Protein 6CTH (pdb70)

Organism: Theobroma cacao (NCBI:txid3641)

Foldseek 3Di:
DEEDEPVQQCVQQVNVDPVQFPAADPFFTKGWGADPVVRFIKIKGKGDVPDVLSVLLLVQQVVPLVQDDDPQAFHWPYWYDPDPTTMTMGHDAPQAFQLCVLQVPPDPQFQVLLLQQLLSVLVVLCCQQPVGPFRKQQQEDARNQWTAHPVRRTHGDRRSVIDTDVDDDQDYDPLQAAPCCVVPVDGDSLRSLLSSLQRLLCSQQSAHQQPRPDDPDPDRGRLQVLLLCVLVVNLVVSGHVVNPPRHDPVLSVLSSLLSNQSNANDSVSHDRSVVSSCSSVVVDDRDDDDSHRDD

Secondary structure (DSSP, 8-state):
-EEPPHHHHHHHHTTT-GGGEEEE-SSEEEEEEEETTTTEEEEEEEE--SSTHHHHHHHHHHHHHTT---TTBPPEEEEEEETTEEEEEEE--TT-BHHHHHTT-SS---HHHHHHHHHHHHHHHHIIIIISSSEEE-S---GGGEEE-TT--EEE---TT-EEE--------TTS--HHHHHH----HHHHHHHHHHHHHHHHH--BTTB---SS---SSHHHHHHHHHHTT-GGGGS-GGGTT-S-HHHHHHHHHHHHHHT-SSGGGSPPHHHHHHHHTTSSPPP---SS---

Radius of gyration: 19.47 Å; Cα contacts (8 Å, |Δi|>4): 560; chains: 1; bounding box: 56×48×40 Å

B-factor: mean 43.03, std 12.04, range [25.23, 85.76]

CATH classification: 3.30.200.20 (+1 more: 1.10.510.10)

Sequence (295 aa):
MRKFSLNELAKVTSNFNAENKLGEGGFGSVYRGFLRDSDTYIAVKKVSRASKQGIKEYASEVKIISSRLRHKNLVKLIGWCHERGELMLVYEFMANGSLDSHIFKGKSLLTWEVRYRIVKDLASALLYLHEEGDHCVLHRDIKTSNIMLDSSFNAKLGDFGLARLVDKTLLAGTVGYMAPECLSSGKASKESDVYSFGVVALEIASGRRSIEPKFEESEALLLVPWVWESYGNERILDIADRKLGMAFDPKQLECLVMVGLWCAHPSHNLRPSIRRQVIQVLNFEAPLPNLPGSMPI

Nearest PDB structures (foldseek):
  6cth-assembly1_A  TM=1.003E+00  e=3.761E-61  Theobroma cacao
  7xdy-assembly2_B  TM=9.277E-01  e=5.138E-29  Arabidopsis thaliana
  5lpw-assembly1_A  TM=9.140E-01  e=1.898E-27  Arabidopsis thaliana
  5lpb-assembly1_A  TM=9.184E-01  e=7.242E-27  Arabidopsis thaliana
  9gfz-assembly2_B  TM=8.495E-01  e=3.697E-26  Medicago truncatula

Structure (mmCIF, N/CA/C/O backbone):
data_6CTH
#
_entry.id   6CTH
#
_cell.length_a   56.798
_cell.length_b   56.798
_cell.length_c   358.040
_cell.angle_alpha   90.00
_cell.angle_beta   90.00
_cell.angle_gamma   120.00
#
_symmetry.space_group_name_H-M   'P 61 2 2'
#
loop_
_entity.id
_en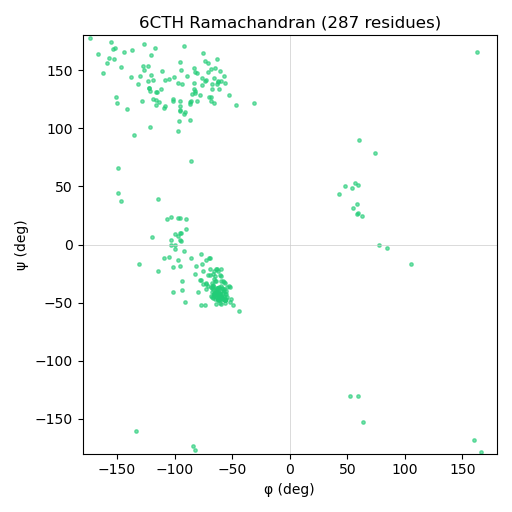tity.type
_entity.pdbx_description
1 polymer 'Concanavalin A-like lectin protein kinase family protein'
2 non-polymer N-{(3Z)-2-oxo-3-[phenyl({4-[(piperidin-1-yl)methyl]phenyl}amino)methylidene]-2,3-dihydro-1H-indol-5-yl}ethanesulfonamide
3 non-polymer 'MAGNESIUM ION'
4 non-polymer 'ACETATE ION'
5 water water
#
loop_
_atom_site.group_PDB
_atom_site.id
_atom_site.type_symbol
_atom_site.label_atom_id
_atom_site.label_alt_id
_atom_site.label_comp_id
_atom_site.label_asym_id
_atom_site.label_entity_id
_atom_site.label_seq_id
_atom_site.pdbx_PDB_ins_code
_atom_site.Cartn_x
_atom_site.Cartn_y
_atom_site.Cartn_z
_atom_site.occupancy
_atom_site.B_iso_or_equiv
_atom_site.auth_seq_id
_atom_site.auth_comp_id
_atom_site.auth_asym_id
_atom_site.auth_atom_id
_atom_site.pdbx_PDB_model_num
ATOM 1 N N . MET A 1 2 ? -6.486 1.795 28.480 1.00 72.63 254 MET A N 1
ATOM 2 C CA . MET A 1 2 ? -7.156 1.465 27.189 1.00 71.75 254 MET A CA 1
ATOM 3 C C . MET A 1 2 ? -8.186 0.399 27.411 1.00 71.25 254 MET A C 1
ATOM 4 O O . MET A 1 2 ? -8.203 -0.191 28.492 1.00 75.30 254 MET A O 1
ATOM 9 N N . ARG A 1 3 ? -9.010 0.139 26.387 1.00 65.83 255 ARG A N 1
ATOM 10 C CA . ARG A 1 3 ? -10.146 -0.776 26.482 1.00 65.64 255 ARG A CA 1
ATOM 11 C C . ARG A 1 3 ? -10.587 -1.447 25.151 1.00 63.17 255 ARG A C 1
ATOM 12 O O . ARG A 1 3 ? -10.226 -1.009 24.041 1.00 57.08 255 ARG A O 1
ATOM 20 N N . LYS A 1 4 ? -11.451 -2.451 25.288 1.00 62.21 256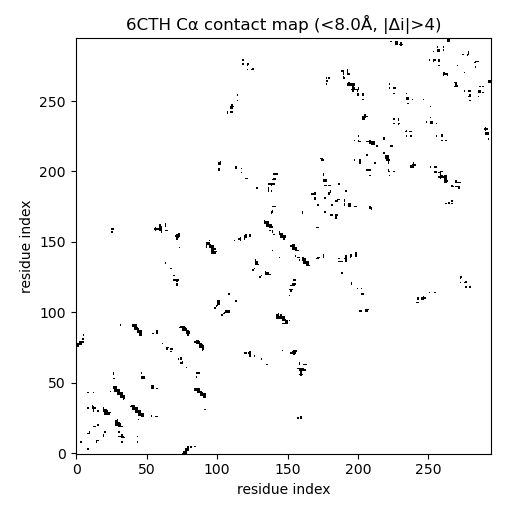 LYS A N 1
ATOM 21 C CA . LYS A 1 4 ? -11.963 -3.210 24.165 1.00 62.32 256 LYS A CA 1
ATOM 22 C C . LYS A 1 4 ? -13.169 -2.483 23.594 1.00 60.20 256 LYS A C 1
ATOM 23 O O . LYS A 1 4 ? -14.136 -2.213 24.288 1.00 61.94 256 LYS A O 1
ATOM 29 N N . PHE A 1 5 ? -13.102 -2.165 22.306 1.00 56.86 257 PHE A N 1
ATOM 30 C CA . PHE A 1 5 ? -14.249 -1.596 21.590 1.00 55.11 257 PHE A CA 1
ATOM 31 C C . PHE A 1 5 ? -14.947 -2.694 20.777 1.00 55.49 257 PHE A C 1
ATOM 32 O O . PHE A 1 5 ? -14.300 -3.612 20.235 1.00 55.46 257 PHE A O 1
ATOM 40 N N . SER A 1 6 ? -16.272 -2.598 20.711 1.00 55.38 258 SER A N 1
ATOM 41 C CA . SER A 1 6 ? -17.042 -3.416 19.796 1.00 55.76 258 SER A CA 1
ATOM 42 C C . SER A 1 6 ? -17.036 -2.769 18.403 1.00 53.60 258 SER A C 1
ATOM 43 O O . SER A 1 6 ? -16.916 -1.563 18.258 1.00 51.36 258 SER A O 1
ATOM 46 N N . LEU A 1 7 ? -17.158 -3.611 17.396 1.00 55.10 259 LEU A N 1
ATOM 47 C CA . LEU A 1 7 ? -17.382 -3.172 16.017 1.00 55.89 259 LEU A CA 1
ATOM 48 C C . LEU A 1 7 ? -18.538 -2.188 15.907 1.00 54.26 259 LEU A C 1
ATOM 49 O O . LEU A 1 7 ? -18.413 -1.166 15.272 1.00 50.41 259 LEU A O 1
ATOM 54 N N . ASN A 1 8 ? -19.672 -2.497 16.533 1.00 56.50 260 ASN A N 1
ATOM 55 C CA . ASN A 1 8 ? -20.844 -1.608 16.460 1.00 56.30 260 ASN A CA 1
ATOM 56 C C . ASN A 1 8 ? -20.588 -0.198 16.960 1.00 52.90 260 ASN A C 1
ATOM 57 O O . ASN A 1 8 ? -21.060 0.753 16.356 1.00 48.83 260 ASN A O 1
ATOM 62 N N . GLU A 1 9 ? -19.862 -0.042 18.075 1.00 51.92 261 GLU A N 1
ATOM 63 C CA . GLU A 1 9 ? -19.679 1.322 18.579 1.00 50.73 261 GLU A CA 1
ATOM 64 C C . GLU A 1 9 ? -18.714 2.119 17.712 1.00 46.87 261 GLU A C 1
ATOM 65 O O . GLU A 1 9 ? -18.878 3.345 17.605 1.00 45.72 261 GLU A O 1
ATOM 71 N N . LEU A 1 10 ? -17.716 1.428 17.148 1.00 44.80 262 LEU A N 1
ATOM 72 C CA . LEU A 1 10 ? -16.753 2.049 16.223 1.00 43.81 262 LEU A CA 1
ATOM 73 C C . LEU A 1 10 ? -17.414 2.447 14.915 1.00 42.61 262 LEU A C 1
ATOM 74 O O . LEU A 1 10 ? -17.179 3.556 14.422 1.00 40.83 262 LEU A O 1
ATOM 79 N N . ALA A 1 11 ? -18.241 1.551 14.380 1.00 43.98 263 ALA A N 1
ATOM 80 C CA . ALA A 1 11 ? -19.176 1.901 13.251 1.00 43.79 263 ALA A CA 1
ATOM 81 C C . ALA A 1 11 ? -20.006 3.141 13.572 1.00 43.51 263 ALA A C 1
ATOM 82 O O . ALA A 1 11 ? -20.076 4.075 12.788 1.00 41.21 263 ALA A O 1
ATOM 84 N N . LYS A 1 12 ? -20.620 3.175 14.756 1.00 42.92 264 LYS A N 1
ATOM 85 C CA . LYS A 1 12 ? -21.458 4.298 15.105 1.00 44.60 264 LYS A CA 1
ATOM 86 C C . LYS A 1 12 ? -20.697 5.610 15.172 1.00 44.25 264 LYS A C 1
ATOM 87 O O . LYS A 1 12 ? -21.105 6.617 14.602 1.00 45.10 264 LYS A O 1
ATOM 93 N N . VAL A 1 13 ? -19.554 5.623 15.846 1.00 42.65 265 VAL A N 1
ATOM 94 C CA . VAL A 1 13 ? -18.872 6.898 16.041 1.00 42.63 265 VAL A CA 1
ATOM 95 C C . VAL A 1 13 ? -18.170 7.397 14.803 1.00 40.40 265 VAL A C 1
ATOM 96 O O . VAL A 1 13 ? -17.966 8.595 14.691 1.00 40.13 265 VAL A O 1
ATOM 100 N N . THR A 1 14 ? -17.827 6.501 13.872 1.00 39.58 266 THR A N 1
ATOM 101 C CA . THR A 1 14 ? -17.258 6.900 12.555 1.00 37.63 266 THR A CA 1
ATOM 102 C C . THR A 1 14 ? -18.266 7.043 11.383 1.00 38.18 266 THR A C 1
ATOM 103 O O . THR A 1 14 ? -17.861 7.299 10.234 1.00 36.31 266 THR A O 1
ATOM 107 N N . SER A 1 15 ? -19.555 6.862 11.677 1.00 38.90 267 SER A N 1
ATOM 108 C CA . SER A 1 15 ? -20.602 6.860 10.653 1.00 40.26 267 SER A CA 1
ATOM 109 C C . SER A 1 15 ? -20.317 5.811 9.581 1.00 39.28 267 SER A C 1
ATOM 110 O O . SER A 1 15 ? -20.336 6.121 8.391 1.00 39.97 267 SER A O 1
ATOM 113 N N . ASN A 1 16 ? -20.090 4.572 10.032 1.00 38.22 268 ASN A N 1
ATOM 114 C CA . ASN A 1 16 ? -19.743 3.442 9.189 1.00 39.50 268 ASN A CA 1
ATOM 115 C C . ASN A 1 16 ? -18.542 3.783 8.332 1.00 39.77 268 ASN A C 1
ATOM 116 O O . ASN A 1 16 ? -18.547 3.595 7.116 1.00 38.60 268 ASN A O 1
ATOM 121 N N . PHE A 1 17 ? -17.511 4.324 8.986 1.00 39.99 269 PHE A N 1
ATOM 122 C CA . PHE A 1 17 ? -16.262 4.684 8.321 1.00 41.28 269 PHE A CA 1
ATOM 123 C C . PHE A 1 17 ? -16.475 5.478 7.037 1.00 41.83 269 PHE A C 1
ATOM 124 O O . PHE A 1 17 ? -15.931 5.153 5.975 1.00 40.97 269 PHE A O 1
ATOM 132 N N . ASN A 1 18 ? -17.293 6.519 7.163 1.00 42.40 270 ASN A N 1
ATOM 133 C CA . ASN A 1 18 ? -17.709 7.349 6.036 1.00 42.07 270 ASN A CA 1
ATOM 134 C C . ASN A 1 18 ? -16.475 8.057 5.519 1.00 40.68 270 ASN A C 1
ATOM 135 O O . ASN A 1 18 ? -15.593 8.517 6.301 1.00 39.54 270 ASN A O 1
ATOM 140 N N . ALA A 1 19 ? -16.409 8.214 4.200 1.00 39.95 271 ALA A N 1
ATOM 141 C CA . ALA A 1 19 ? -15.284 8.844 3.607 1.00 41.35 271 ALA A CA 1
ATOM 142 C C . ALA A 1 19 ? -15.048 10.282 4.082 1.00 40.25 271 ALA A C 1
ATOM 143 O O . ALA A 1 19 ? -13.886 10.716 4.166 1.00 39.49 271 ALA A O 1
ATOM 145 N N . GLU A 1 20 ? -16.117 10.993 4.417 1.00 40.91 272 GLU A N 1
ATOM 146 C CA . GLU A 1 20 ? -15.999 12.346 4.926 1.00 43.74 272 GLU A CA 1
ATOM 147 C C . GLU A 1 20 ? -15.259 12.353 6.280 1.00 42.76 272 GLU A C 1
ATOM 148 O O . GLU A 1 20 ? -14.716 13.380 6.675 1.00 42.90 272 GLU A O 1
ATOM 154 N N . ASN A 1 21 ? -15.227 11.216 6.973 1.00 41.46 273 ASN A N 1
ATOM 155 C CA . ASN A 1 21 ? -14.496 11.145 8.260 1.00 40.88 273 ASN A CA 1
ATOM 156 C C . ASN A 1 21 ? -13.064 10.604 8.140 1.00 39.75 273 ASN A C 1
ATOM 157 O O . ASN A 1 21 ? -12.382 10.476 9.150 1.00 37.95 273 ASN A O 1
ATOM 162 N N . LYS A 1 22 ? -12.577 10.330 6.932 1.00 38.56 274 LYS A N 1
ATOM 163 C CA . LYS A 1 22 ? -11.215 9.852 6.753 1.00 38.03 274 LYS A CA 1
ATOM 164 C C . LYS A 1 22 ? -10.225 10.982 7.052 1.00 39.19 274 LYS A C 1
ATOM 165 O O . LYS A 1 22 ? -10.355 12.095 6.523 1.00 39.28 274 LYS A O 1
ATOM 167 N N . LEU A 1 23 ? -9.256 10.707 7.940 1.00 36.89 275 LEU A N 1
ATOM 168 C CA . LEU A 1 23 ? -8.226 11.654 8.285 1.00 38.11 275 LEU A CA 1
ATOM 169 C C . LEU A 1 23 ? -6.997 11.456 7.426 1.00 37.74 275 LEU A C 1
ATOM 170 O O . LEU A 1 23 ? -6.286 12.408 7.134 1.00 37.84 275 LEU A O 1
ATOM 175 N N . GLY A 1 24 ? -6.751 10.215 7.021 1.00 37.51 276 GLY A N 1
ATOM 176 C CA . GLY A 1 24 ? -5.573 9.905 6.191 1.00 37.43 276 GLY A CA 1
ATOM 177 C C . GLY A 1 24 ? -5.326 8.412 6.155 1.00 36.97 276 GLY A C 1
ATOM 178 O O . GLY A 1 24 ? -6.101 7.611 6.674 1.00 35.90 276 GLY A O 1
ATOM 179 N N . GLU A 1 25 ? -4.264 8.043 5.456 1.00 38.81 277 GLU A N 1
ATOM 180 C CA . GLU A 1 25 ? -3.818 6.675 5.394 1.00 40.84 277 GLU A CA 1
ATOM 181 C C . GLU A 1 25 ? -2.750 6.501 6.438 1.00 40.19 277 GLU A C 1
ATOM 182 O O . GLU A 1 25 ? -1.729 7.176 6.387 1.00 40.15 277 GLU A O 1
ATOM 188 N N . GLY A 1 26 ? -2.975 5.547 7.316 1.00 39.47 278 GLY A N 1
ATOM 189 C CA . GLY A 1 26 ? -1.959 5.043 8.243 1.00 41.57 278 GLY A CA 1
ATOM 190 C C . GLY A 1 26 ? -1.086 4.022 7.535 1.00 43.84 278 GLY A C 1
ATOM 191 O O . GLY A 1 26 ? -1.235 3.767 6.303 1.00 45.47 278 GLY A O 1
ATOM 192 N N . GLY A 1 27 ? -0.167 3.426 8.274 1.00 43.98 279 GLY A N 1
ATOM 193 C CA . GLY A 1 27 ? 0.739 2.462 7.679 1.00 44.54 279 GLY A CA 1
ATOM 194 C C . GLY A 1 27 ? 0.126 1.173 7.158 1.00 44.51 279 GLY A C 1
ATOM 195 O O . GLY A 1 27 ? 0.654 0.551 6.241 1.00 44.22 279 GLY A O 1
ATOM 196 N N . PHE A 1 28 ? -0.969 0.740 7.759 1.00 43.34 280 PHE A N 1
ATOM 197 C CA . PHE A 1 28 ? -1.579 -0.545 7.422 1.00 43.75 280 PHE A CA 1
ATOM 198 C C . PHE A 1 28 ? -3.099 -0.456 7.572 1.00 44.91 280 PHE A C 1
ATOM 199 O O . PHE A 1 28 ? -3.776 -1.442 7.949 1.00 45.88 280 PHE A O 1
ATOM 207 N N . GLY A 1 29 ? -3.645 0.711 7.190 1.00 43.49 281 GLY A N 1
ATOM 208 C CA . GLY A 1 29 ? -5.094 0.952 7.190 1.00 43.14 281 GLY A CA 1
ATOM 209 C C . GLY A 1 29 ? -5.400 2.447 7.129 1.00 41.27 281 GLY A C 1
ATOM 210 O O . GLY A 1 29 ? -4.519 3.291 7.303 1.00 45.02 281 GLY A O 1
ATOM 211 N N . SER A 1 30 ? -6.631 2.774 6.838 1.00 38.65 282 SER A N 1
ATOM 212 C CA . SER A 1 30 ? -7.107 4.146 6.854 1.00 36.96 282 SER A CA 1
ATOM 213 C C . SER A 1 30 ? -7.460 4.552 8.280 1.00 35.90 282 SER A C 1
ATOM 214 O O . SER A 1 30 ? -7.965 3.733 9.054 1.00 36.38 282 SER A O 1
ATOM 217 N N . VAL A 1 31 ? -7.282 5.824 8.590 1.00 34.68 283 VAL A N 1
ATOM 218 C CA . VAL A 1 31 ? -7.654 6.351 9.915 1.00 34.27 283 VAL A CA 1
ATOM 219 C C . VAL A 1 31 ? -8.840 7.307 9.768 1.00 35.24 283 VAL A C 1
ATOM 220 O O . VAL A 1 31 ? -8.831 8.212 8.898 1.00 34.68 283 VAL A O 1
ATOM 224 N N . TYR A 1 32 ? -9.826 7.135 10.648 1.00 34.27 284 TYR A N 1
ATOM 225 C CA . TYR A 1 32 ? -11.082 7.904 10.638 1.00 36.79 284 TYR A CA 1
ATOM 226 C C . TYR A 1 32 ? -11.280 8.668 11.921 1.00 38.07 284 TYR A C 1
ATOM 227 O O . TYR A 1 32 ? -10.942 8.137 12.985 1.00 37.92 284 TYR A O 1
ATOM 236 N N . ARG A 1 33 ? -11.889 9.841 11.828 1.00 39.18 285 ARG A N 1
ATOM 237 C CA . ARG A 1 33 ? -12.227 10.622 12.997 1.00 40.75 285 ARG A CA 1
ATOM 238 C C . ARG A 1 33 ? -13.539 10.031 13.518 1.00 40.19 285 ARG A C 1
ATOM 239 O O . ARG A 1 33 ? -14.465 9.799 12.752 1.00 39.37 285 ARG A O 1
ATOM 247 N N . GLY A 1 34 ? -13.601 9.775 14.817 1.00 38.37 286 GLY A N 1
ATOM 248 C CA . GLY A 1 34 ? -14.791 9.206 15.461 1.00 40.56 286 GLY A CA 1
ATOM 249 C C . GLY A 1 34 ? -15.247 10.237 16.473 1.00 41.36 286 GLY A C 1
ATOM 250 O O . GLY A 1 34 ? -14.408 10.868 17.077 1.00 41.06 286 GLY A O 1
ATOM 251 N N . PHE A 1 35 ? -16.555 10.419 16.619 1.00 44.00 287 PHE A N 1
ATOM 252 C CA . PHE A 1 35 ? -17.156 11.427 17.521 1.00 47.42 287 PHE A CA 1
ATOM 253 C C . PHE A 1 35 ? -17.879 10.687 18.621 1.00 48.51 287 PHE A C 1
ATOM 254 O O . PHE A 1 35 ? -18.746 9.858 18.345 1.00 45.40 287 PHE A O 1
ATOM 262 N N . LEU A 1 36 ? -17.480 10.975 19.870 1.00 51.26 288 LEU A N 1
ATOM 263 C CA . LEU A 1 36 ? -18.094 10.392 21.072 1.00 55.63 288 LEU A CA 1
ATOM 264 C C . LEU A 1 36 ? -19.129 11.398 21.596 1.00 58.09 288 LEU A C 1
ATOM 265 O O . LEU A 1 36 ? -18.754 12.474 22.107 1.00 58.72 288 LEU A O 1
ATOM 270 N N . ARG A 1 37 ? -20.408 11.073 21.388 1.00 59.33 289 ARG A N 1
ATOM 271 C CA . ARG A 1 37 ? -21.552 11.907 21.799 1.00 62.56 289 ARG A CA 1
ATOM 272 C C . ARG A 1 37 ? -21.630 12.118 23.299 1.00 65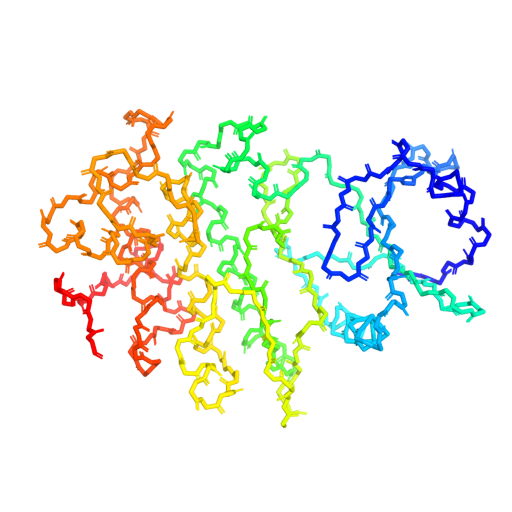.52 289 ARG A C 1
ATOM 273 O O . ARG A 1 37 ? -21.944 13.223 23.744 1.00 67.25 289 ARG A O 1
ATOM 281 N N . ASP A 1 38 ? -21.444 11.021 24.039 1.00 67.98 290 ASP A N 1
ATOM 282 C CA . ASP A 1 38 ? -21.519 11.025 25.511 1.00 73.79 290 ASP A CA 1
ATOM 283 C C . ASP A 1 38 ? -20.407 11.866 26.175 1.00 76.19 290 ASP A C 1
ATOM 284 O O . ASP A 1 38 ? -20.632 12.424 27.248 1.00 79.86 290 ASP A O 1
ATOM 286 N N . SER A 1 39 ? -19.224 11.941 25.552 1.00 74.74 291 SER A N 1
ATOM 287 C CA . SER A 1 39 ? -18.111 12.764 26.050 1.00 74.45 291 SER A CA 1
ATOM 288 C C . SER A 1 39 ? -17.996 14.163 25.373 1.00 75.16 291 SER A C 1
ATOM 289 O O . SER A 1 39 ? -17.233 15.005 25.844 1.00 76.05 291 SER A O 1
ATOM 292 N N . ASP A 1 40 ? -18.699 14.404 24.257 1.00 74.94 292 ASP A N 1
ATOM 293 C CA . ASP A 1 40 ? -18.431 15.588 23.393 1.00 74.06 292 ASP A CA 1
ATOM 294 C C . ASP A 1 40 ? -16.974 15.661 22.854 1.00 71.54 292 ASP A C 1
ATOM 295 O O . ASP A 1 40 ? -16.478 16.750 22.528 1.00 74.24 292 ASP A O 1
ATOM 297 N N . THR A 1 41 ? -16.318 14.500 22.729 1.00 66.82 293 THR A N 1
ATOM 298 C CA . THR A 1 41 ? -14.926 14.396 22.275 1.00 62.87 293 THR A CA 1
ATOM 299 C C . THR A 1 41 ? -14.722 13.545 20.988 1.00 57.14 293 THR A C 1
ATOM 300 O O . THR A 1 41 ? -15.575 12.768 20.599 1.00 55.57 293 THR A O 1
ATOM 304 N N . TYR A 1 42 ? -13.564 13.708 20.365 1.00 54.54 294 TYR A N 1
ATOM 305 C CA . TYR A 1 42 ? -13.199 12.977 19.156 1.00 51.07 294 TYR A CA 1
ATOM 306 C C . TYR A 1 42 ? -12.076 11.983 19.442 1.00 46.79 294 TYR A C 1
ATOM 307 O O . TYR A 1 42 ? -11.234 12.186 20.342 1.00 46.23 294 TYR A O 1
ATOM 316 N N . ILE A 1 43 ? -12.086 10.882 18.703 1.00 41.11 295 ILE A N 1
ATOM 317 C CA . ILE A 1 43 ? -11.011 9.903 18.732 1.00 39.66 295 ILE A CA 1
ATOM 318 C C . ILE A 1 43 ? -10.526 9.659 17.294 1.00 37.89 295 ILE A C 1
ATOM 319 O O . ILE A 1 43 ? -11.182 10.131 16.352 1.00 37.54 295 ILE A O 1
ATOM 324 N N . ALA A 1 44 ? -9.445 8.902 17.140 1.00 35.94 296 ALA A N 1
ATOM 325 C CA . ALA A 1 44 ? -8.956 8.494 15.815 1.00 35.42 296 ALA A CA 1
ATOM 326 C C . ALA A 1 44 ? -9.000 6.977 15.754 1.00 35.35 296 ALA A C 1
ATOM 327 O O . ALA A 1 44 ? -8.449 6.299 16.630 1.00 35.40 296 ALA A O 1
ATOM 329 N N . VAL A 1 45 ? -9.678 6.432 14.747 1.00 33.78 297 VAL A N 1
ATOM 330 C CA . VAL A 1 45 ? -9.894 5.003 14.645 1.00 34.49 297 VAL A CA 1
ATOM 331 C C . VAL A 1 45 ? -9.178 4.549 13.380 1.00 36.78 297 VAL A C 1
ATOM 332 O O . VAL A 1 45 ? -9.519 5.019 12.295 1.00 34.55 297 VAL A O 1
ATOM 336 N N . LYS A 1 46 ? -8.223 3.642 13.533 1.00 37.94 298 LYS A N 1
ATOM 337 C CA . LYS A 1 46 ? -7.561 2.995 12.409 1.00 40.35 298 LYS A CA 1
ATOM 338 C C . LYS A 1 46 ? -8.224 1.662 12.095 1.00 41.89 298 LYS A C 1
ATOM 339 O O . LYS A 1 46 ? -8.271 0.759 12.936 1.00 43.41 298 LYS A O 1
ATOM 345 N N . LYS A 1 47 ? -8.756 1.558 10.872 1.00 41.44 299 LYS A N 1
ATOM 346 C CA . LYS A 1 47 ? -9.348 0.356 10.358 1.00 42.22 299 LYS A CA 1
ATOM 347 C C . LYS A 1 47 ? -8.306 -0.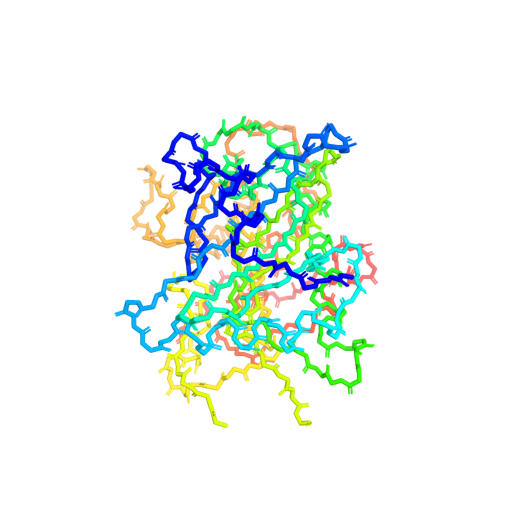406 9.550 1.00 41.67 299 LYS A C 1
ATOM 348 O O . LYS A 1 47 ? -7.836 0.080 8.510 1.00 40.01 299 LYS A O 1
ATOM 354 N N . VAL A 1 48 ? -7.943 -1.587 10.024 1.00 45.63 300 VAL A N 1
ATOM 355 C CA . VAL A 1 48 ? -6.877 -2.347 9.419 1.00 46.88 300 VAL A CA 1
ATOM 356 C C . VAL A 1 48 ? -7.314 -2.950 8.101 1.00 49.93 300 VAL A C 1
ATOM 357 O O . VAL A 1 48 ? -8.455 -3.377 7.920 1.00 48.21 300 VAL A O 1
ATOM 361 N N . SER A 1 49 ? -6.372 -2.907 7.178 1.00 53.20 301 SER A N 1
ATOM 362 C CA . SER A 1 49 ? -6.527 -3.419 5.843 1.00 56.96 301 SER A CA 1
ATOM 363 C C . SER A 1 49 ? -6.168 -4.916 5.893 1.00 61.29 301 SER A C 1
ATOM 364 O O . SER A 1 49 ? -5.058 -5.275 6.302 1.00 61.30 301 SER A O 1
ATOM 367 N N . ARG A 1 50 ? -7.094 -5.777 5.477 1.00 64.75 302 ARG A N 1
ATOM 368 C CA . ARG A 1 50 ? -6.846 -7.232 5.359 1.00 68.82 302 ARG A CA 1
ATOM 369 C C . ARG A 1 50 ? -6.449 -7.642 3.931 1.00 70.28 302 ARG A C 1
ATOM 370 O O . ARG A 1 50 ? -6.603 -8.814 3.568 1.00 72.34 302 ARG A O 1
ATOM 372 N N . ALA A 1 51 ? -5.933 -6.691 3.141 1.00 70.15 303 ALA A N 1
ATOM 373 C CA . ALA A 1 51 ? -5.746 -6.866 1.683 1.00 71.78 303 ALA A CA 1
ATOM 374 C C . ALA A 1 51 ? -4.447 -7.634 1.363 1.00 72.89 303 ALA A C 1
ATOM 375 O O . ALA A 1 51 ? -4.328 -8.231 0.284 1.00 72.71 303 ALA A O 1
ATOM 377 N N . SER A 1 52 ? -3.469 -7.565 2.280 1.00 72.66 304 SER A N 1
ATOM 378 C CA . SER A 1 52 ? -2.437 -8.601 2.417 1.00 70.51 304 SER A CA 1
ATOM 379 C C . SER A 1 52 ? -2.545 -9.260 3.818 1.00 69.64 304 SER A C 1
ATOM 380 O O . SER A 1 52 ? -3.298 -8.805 4.711 1.00 66.48 304 SER A O 1
ATOM 383 N N . LYS A 1 53 ? -1.807 -10.359 3.967 1.00 67.80 305 LYS A N 1
ATOM 384 C CA . LYS A 1 53 ? -1.634 -11.007 5.257 1.00 67.00 305 LYS A CA 1
ATOM 385 C C . LYS A 1 53 ? -0.844 -10.092 6.213 1.00 64.03 305 LYS A C 1
ATOM 386 O O . LYS A 1 53 ? -0.976 -10.247 7.425 1.00 65.09 305 LYS A O 1
ATOM 388 N N . GLN A 1 54 ? -0.060 -9.142 5.672 1.00 60.81 306 GLN A N 1
ATOM 389 C CA . GLN A 1 54 ? 0.754 -8.227 6.494 1.00 60.50 306 GLN A CA 1
ATOM 390 C C . GLN A 1 54 ? -0.075 -7.289 7.395 1.00 56.92 306 GLN A C 1
ATOM 391 O O . GLN A 1 54 ? 0.399 -6.918 8.474 1.00 52.65 306 GLN A O 1
ATOM 397 N N . GLY A 1 55 ? -1.275 -6.904 6.951 1.00 54.94 307 GLY A N 1
ATOM 398 C CA . GLY A 1 55 ? -2.255 -6.195 7.799 1.00 53.22 307 GLY A CA 1
ATOM 399 C C . GLY A 1 55 ? -2.426 -6.752 9.213 1.00 53.48 307 GLY A C 1
ATOM 400 O O . GLY A 1 55 ? -2.231 -6.000 10.230 1.00 48.04 307 GLY A O 1
ATOM 401 N N . ILE A 1 56 ? -2.773 -8.047 9.303 1.00 52.72 308 ILE A N 1
ATOM 402 C CA . ILE A 1 56 ? -2.937 -8.716 10.636 1.00 53.65 308 ILE A CA 1
ATOM 403 C C . ILE A 1 56 ? -1.615 -8.858 11.405 1.00 51.18 308 ILE A C 1
ATOM 404 O O . ILE A 1 56 ? -1.616 -8.783 12.642 1.00 48.93 308 ILE A O 1
ATOM 409 N N . LYS A 1 57 ? -0.505 -9.049 10.691 1.00 47.86 309 LYS A N 1
ATOM 410 C CA . LYS A 1 57 ? 0.794 -9.098 11.328 1.00 46.45 309 LYS A CA 1
ATOM 411 C C . LYS A 1 57 ? 1.118 -7.717 11.946 1.00 43.77 309 LYS A C 1
ATOM 412 O O . LYS A 1 57 ? 1.599 -7.656 13.096 1.00 44.64 309 LYS A O 1
ATOM 414 N N . GLU A 1 58 ? 0.829 -6.631 11.219 1.00 41.52 310 GLU A N 1
ATOM 415 C CA . GLU A 1 58 ? 1.138 -5.284 11.718 1.00 39.63 310 GLU A CA 1
ATOM 416 C C . GLU A 1 58 ? 0.202 -4.883 12.843 1.00 38.62 310 GLU A C 1
ATOM 417 O O . GLU A 1 58 ? 0.664 -4.296 13.809 1.00 36.72 310 GLU A O 1
ATOM 423 N N . TYR A 1 59 ? -1.081 -5.243 12.770 1.00 37.62 311 TYR A N 1
ATOM 424 C CA . TYR A 1 59 ? -1.977 -5.065 13.904 1.00 37.64 311 TYR A CA 1
ATOM 425 C C . TYR A 1 59 ? -1.436 -5.778 15.145 1.00 36.93 311 TYR A C 1
ATOM 426 O O . TYR A 1 59 ? -1.363 -5.190 16.238 1.00 36.30 311 TYR A O 1
ATOM 435 N N . ALA A 1 60 ? -1.018 -7.031 14.986 1.00 37.46 312 ALA A N 1
ATOM 436 C CA . ALA A 1 60 ? -0.588 -7.844 16.145 1.00 38.43 312 ALA A CA 1
ATOM 437 C C . ALA A 1 60 ? 0.681 -7.287 16.806 1.00 38.03 312 ALA A C 1
ATOM 438 O O . ALA A 1 60 ? 0.769 -7.179 18.062 1.00 38.79 312 ALA A O 1
ATOM 440 N N . SER A 1 61 ? 1.637 -6.916 15.954 1.00 37.16 313 SER A N 1
ATOM 441 C CA . SER A 1 61 ? 2.825 -6.208 16.365 1.00 37.37 313 SER A CA 1
ATOM 442 C C . SER A 1 61 ? 2.468 -4.891 17.071 1.00 36.45 313 SER A C 1
ATOM 443 O O . SER A 1 61 ? 3.042 -4.590 18.123 1.00 35.76 313 SER A O 1
ATOM 446 N N . GLU A 1 62 ? 1.569 -4.093 16.510 1.00 35.61 314 GLU A N 1
ATOM 447 C CA . GLU A 1 62 ? 1.237 -2.828 17.134 1.00 35.97 314 GLU A CA 1
ATOM 448 C C . GLU A 1 62 ? 0.689 -3.057 18.537 1.00 35.13 314 GLU A C 1
ATOM 449 O O . GLU A 1 62 ? 1.178 -2.426 19.489 1.00 34.18 314 GLU A O 1
ATOM 455 N N . VAL A 1 63 ? -0.303 -3.944 18.691 1.00 35.15 315 VAL A N 1
ATOM 456 C CA . VAL A 1 63 ? -0.897 -4.155 20.035 1.00 35.83 315 VAL A CA 1
ATOM 457 C C . VAL A 1 63 ? 0.124 -4.629 21.056 1.00 35.61 315 VAL A C 1
ATOM 458 O O . VAL A 1 63 ? 0.139 -4.144 22.220 1.00 34.00 315 VAL A O 1
ATOM 462 N N . LYS A 1 64 ? 0.956 -5.578 20.631 1.00 36.61 316 LYS A N 1
ATOM 463 C CA . LYS A 1 64 ? 1.966 -6.194 21.496 1.00 37.89 316 LYS A CA 1
ATOM 464 C C . LYS A 1 64 ? 2.941 -5.156 22.010 1.00 36.34 316 LYS A C 1
ATOM 465 O O . LYS A 1 64 ? 3.221 -5.093 23.210 1.00 35.11 316 LYS A O 1
ATOM 471 N N . ILE A 1 65 ? 3.473 -4.363 21.077 1.00 34.58 317 ILE A N 1
ATOM 472 C CA . ILE A 1 65 ? 4.541 -3.436 21.381 1.00 34.29 317 ILE A CA 1
ATOM 473 C C . ILE A 1 65 ? 3.979 -2.201 22.111 1.00 32.88 317 ILE A C 1
ATOM 474 O O . ILE A 1 65 ? 4.524 -1.754 23.116 1.00 31.00 317 ILE A O 1
ATOM 479 N N . ILE A 1 66 ? 2.951 -1.586 21.542 1.00 32.97 318 ILE A N 1
ATOM 480 C CA . ILE A 1 66 ? 2.482 -0.291 22.071 1.00 33.96 318 ILE A CA 1
ATOM 481 C C . ILE A 1 66 ? 1.945 -0.395 23.505 1.00 33.35 318 ILE A C 1
ATOM 482 O O . ILE A 1 66 ? 2.052 0.581 24.284 1.00 32.02 318 ILE A O 1
ATOM 487 N N A SER A 1 67 ? 1.449 -1.594 23.858 0.50 33.99 319 SER A N 1
ATOM 488 N N B SER A 1 67 ? 1.450 -1.579 23.861 0.50 33.12 319 SER A N 1
ATOM 489 C CA A SER A 1 67 ? 0.995 -1.940 25.214 0.50 34.68 319 SER A CA 1
ATOM 490 C CA B SER A 1 67 ? 0.958 -1.856 25.196 0.50 33.25 319 SER A CA 1
ATOM 491 C C A SER A 1 67 ? 2.115 -1.834 26.252 0.50 34.11 319 SER A C 1
ATOM 492 C C B SER A 1 67 ? 2.099 -1.883 26.252 0.50 33.30 319 SER A C 1
ATOM 493 O O A SER A 1 67 ? 1.852 -1.563 27.428 0.50 33.59 319 SER A O 1
ATOM 494 O O B SER A 1 67 ? 1.833 -1.740 27.448 0.50 32.84 319 SER A O 1
ATOM 499 N N . ARG A 1 68 ? 3.353 -2.048 25.815 1.00 33.08 320 ARG A N 1
ATOM 500 C CA . ARG A 1 68 ? 4.531 -1.972 26.669 1.00 33.50 320 ARG A CA 1
ATOM 501 C C . ARG A 1 68 ? 5.188 -0.602 26.793 1.00 31.54 320 ARG A C 1
ATOM 502 O O . ARG A 1 68 ? 6.251 -0.523 27.417 1.00 30.62 320 ARG A O 1
ATOM 510 N N . LEU A 1 69 ? 4.627 0.426 26.148 1.00 29.73 321 LEU A N 1
ATOM 511 C CA . LEU A 1 69 ? 5.243 1.725 26.062 1.00 29.10 321 LEU A CA 1
ATOM 512 C C . LEU A 1 69 ? 4.383 2.833 26.647 1.00 28.25 321 LEU A C 1
ATOM 513 O O . LEU A 1 69 ? 3.206 2.911 26.354 1.00 27.64 321 LEU A O 1
ATOM 518 N N . ARG A 1 70 ? 4.985 3.679 27.475 1.00 28.01 322 ARG A N 1
ATOM 519 C CA . ARG A 1 70 ? 4.326 4.871 27.989 1.00 28.15 322 ARG A CA 1
ATOM 520 C C . ARG A 1 70 ? 5.390 5.966 28.006 1.00 27.14 322 ARG A C 1
ATOM 521 O O . ARG A 1 70 ? 6.351 5.856 28.754 1.00 26.92 322 ARG A O 1
ATOM 529 N N . HIS A 1 71 ? 5.211 7.032 27.233 1.00 26.83 323 HIS A N 1
ATOM 530 C CA . HIS A 1 71 ? 6.232 8.082 27.196 1.00 26.45 323 HIS A CA 1
ATOM 531 C C . HIS A 1 71 ? 5.573 9.319 26.613 1.00 26.74 323 HIS A C 1
ATOM 532 O O . HIS A 1 71 ? 4.730 9.206 25.689 1.00 26.30 323 HIS A O 1
ATOM 539 N N . LYS A 1 72 ? 6.007 10.492 27.067 1.00 27.03 324 LYS A N 1
ATOM 540 C CA . LYS A 1 72 ? 5.451 11.752 26.556 1.00 27.65 324 LYS A CA 1
ATOM 541 C C . LYS A 1 72 ? 5.648 11.908 25.036 1.00 27.50 324 LYS A C 1
ATOM 542 O O . LYS A 1 72 ? 4.878 12.583 24.384 1.00 27.61 324 LYS A O 1
ATOM 548 N N . ASN A 1 73 ? 6.664 11.289 24.497 1.00 27.25 325 ASN A N 1
ATOM 549 C CA . ASN A 1 73 ? 6.947 11.426 23.053 1.00 27.09 325 ASN A CA 1
ATOM 550 C C . ASN A 1 73 ? 6.584 10.157 22.274 1.00 27.22 325 ASN A C 1
ATOM 551 O O . ASN A 1 73 ? 7.085 9.970 21.169 1.00 27.01 325 ASN A O 1
ATOM 556 N N . LEU A 1 74 ? 5.701 9.326 22.821 1.00 26.93 326 LEU A N 1
ATOM 557 C CA . LEU A 1 74 ? 5.145 8.194 22.100 1.00 27.75 326 LEU A CA 1
ATOM 558 C C . LEU A 1 74 ? 3.635 8.231 22.036 1.00 27.86 326 LEU A C 1
ATOM 559 O O . LEU A 1 74 ? 2.965 8.539 23.045 1.00 27.48 326 LEU A O 1
ATOM 564 N N . VAL A 1 75 ? 3.063 7.847 20.878 1.00 27.71 327 VAL A N 1
ATOM 565 C CA . VAL A 1 75 ? 1.628 7.748 20.777 1.00 28.67 327 VAL A CA 1
ATOM 566 C C . VAL A 1 75 ? 1.102 6.616 21.655 1.00 29.02 327 VAL A C 1
ATOM 567 O O . VAL A 1 75 ? 1.704 5.535 21.685 1.00 29.34 327 VAL A O 1
ATOM 571 N N . LYS A 1 76 ? 0.040 6.890 22.423 1.00 30.27 328 LYS A N 1
ATOM 572 C CA . LYS A 1 76 ? -0.659 5.902 23.265 1.00 31.93 328 LYS A CA 1
ATOM 573 C C . LYS A 1 76 ? -1.855 5.258 22.583 1.00 32.99 328 LYS 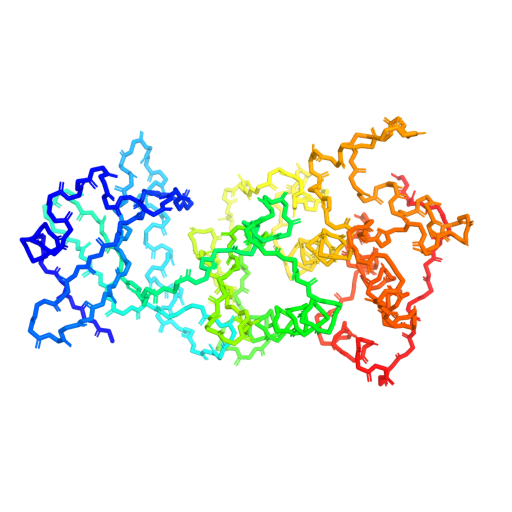A C 1
ATOM 574 O O . LYS A 1 76 ? -2.594 5.933 21.835 1.00 35.35 328 LYS A O 1
ATOM 576 N N . LEU A 1 77 ? -2.010 3.949 22.760 1.00 33.44 329 LEU A N 1
ATOM 577 C CA . LEU A 1 77 ? -3.180 3.241 22.306 1.00 34.14 329 LEU A CA 1
ATOM 578 C C . LEU A 1 77 ? -4.275 3.420 23.344 1.00 34.98 329 LEU A C 1
ATOM 579 O O . LEU A 1 77 ? -4.007 3.316 24.540 1.00 33.86 329 LEU A O 1
ATOM 584 N N . ILE A 1 78 ? -5.461 3.806 22.916 1.00 35.80 330 ILE A N 1
ATOM 585 C CA . ILE A 1 78 ? -6.577 3.937 23.888 1.00 36.97 330 ILE A CA 1
ATOM 586 C C . ILE A 1 78 ? -7.625 2.864 23.722 1.00 38.61 330 ILE A C 1
ATOM 587 O O . ILE A 1 78 ? -8.452 2.666 24.657 1.00 39.68 330 ILE A O 1
ATOM 592 N N . GLY A 1 79 ? -7.576 2.092 22.626 1.00 38.81 331 GLY A N 1
ATOM 593 C CA . GLY A 1 79 ? -8.348 0.859 22.558 1.00 40.40 331 GLY A CA 1
ATOM 594 C C . GLY A 1 79 ? -8.075 0.027 21.323 1.00 42.15 331 GLY A C 1
ATOM 595 O O . GLY A 1 79 ? -7.283 0.413 20.470 1.00 39.42 331 GLY A O 1
ATOM 596 N N . TRP A 1 80 ? -8.723 -1.125 21.262 1.00 44.17 332 TRP A N 1
ATOM 597 C CA . TRP A 1 80 ? -8.584 -2.089 20.173 1.00 46.41 332 TRP A CA 1
ATOM 598 C C . TRP A 1 80 ? -9.939 -2.744 19.918 1.00 48.44 332 TRP A C 1
ATOM 599 O O . TRP A 1 80 ? -10.878 -2.636 20.734 1.00 46.48 332 TRP A O 1
ATOM 610 N N . CYS A 1 81 ? -10.030 -3.408 18.776 1.00 49.03 333 CYS A N 1
ATOM 611 C CA . CYS A 1 81 ? -11.206 -4.207 18.412 1.00 51.78 333 CYS A CA 1
ATOM 612 C C . CYS A 1 81 ? -10.709 -5.323 17.506 1.00 54.12 333 CYS A C 1
ATOM 613 O O . CYS A 1 81 ? -9.958 -5.065 16.528 1.00 52.58 333 CYS A O 1
ATOM 616 N N . HIS A 1 82 ? -11.047 -6.559 17.878 1.00 57.11 334 HIS A N 1
ATOM 617 C CA . HIS A 1 82 ? -10.729 -7.771 17.095 1.00 62.56 334 HIS A CA 1
ATOM 618 C C . HIS A 1 82 ? -12.007 -8.590 17.112 1.00 64.80 334 HIS A C 1
ATOM 619 O O . HIS A 1 82 ? -12.245 -9.313 18.089 1.00 62.54 334 HIS A O 1
ATOM 626 N N . GLU A 1 83 ? -12.842 -8.436 16.082 1.00 67.02 335 GLU A N 1
ATOM 627 C CA . GLU A 1 83 ? -14.237 -8.908 16.145 1.00 72.48 335 GLU A CA 1
ATOM 628 C C . GLU A 1 83 ? -14.741 -9.301 14.774 1.00 78.17 335 GLU A C 1
ATOM 629 O O . GLU A 1 83 ? -14.773 -8.460 13.866 1.00 80.08 335 GLU A O 1
ATOM 635 N N . ARG A 1 84 ? -15.172 -10.563 14.643 1.00 83.07 336 ARG A N 1
ATOM 636 C CA . ARG A 1 84 ? -15.452 -11.183 13.340 1.00 84.23 336 ARG A CA 1
ATOM 637 C C . ARG A 1 84 ? -14.115 -11.126 12.533 1.00 84.25 336 ARG A C 1
ATOM 638 O O . ARG A 1 84 ? -13.055 -11.492 13.084 1.00 85.76 336 ARG A O 1
ATOM 640 N N . GLY A 1 85 ? -14.133 -10.655 11.285 1.00 81.76 337 GLY A N 1
ATOM 641 C CA . GLY A 1 85 ? -12.886 -10.442 10.518 1.00 79.25 337 GLY A CA 1
ATOM 642 C C . GLY A 1 85 ? -12.114 -9.147 10.790 1.00 75.11 337 GLY A C 1
ATOM 643 O O . GLY A 1 85 ? -10.915 -9.069 10.485 1.00 75.55 337 GLY A O 1
ATOM 644 N N . GLU A 1 86 ? -12.796 -8.158 11.384 1.00 69.36 338 GLU A N 1
ATOM 645 C CA . GLU A 1 86 ? -12.340 -6.767 11.457 1.00 64.95 338 GLU A CA 1
ATOM 646 C C . GLU A 1 86 ? -11.380 -6.487 12.651 1.00 60.11 338 GLU A C 1
ATOM 647 O O . GLU A 1 86 ? -11.652 -6.813 13.803 1.00 57.64 338 GLU A O 1
ATOM 653 N N . LEU A 1 87 ? -10.261 -5.875 12.328 1.00 56.22 339 LEU A N 1
ATOM 654 C CA . LEU A 1 87 ? -9.227 -5.498 13.308 1.00 51.81 339 LEU A CA 1
ATOM 655 C C . LEU A 1 87 ? -9.142 -3.972 13.294 1.00 49.95 339 LEU A C 1
ATOM 656 O O . LEU A 1 87 ? -9.097 -3.372 12.204 1.00 48.57 339 LEU A O 1
ATOM 661 N N . MET A 1 88 ? -9.170 -3.353 14.477 1.00 46.68 340 MET A N 1
ATOM 662 C CA . MET A 1 88 ? -9.109 -1.890 14.616 1.00 46.55 340 MET A CA 1
ATOM 663 C C . MET A 1 88 ? -8.381 -1.393 15.846 1.00 42.87 340 MET A C 1
ATOM 664 O O . MET A 1 88 ? -8.382 -2.085 16.864 1.00 41.73 340 MET A O 1
ATOM 669 N N . LEU A 1 89 ? -7.812 -0.185 15.737 1.00 40.36 341 LEU A N 1
ATOM 670 C CA . LEU A 1 89 ? -6.984 0.419 16.774 1.00 39.16 341 LEU A CA 1
ATOM 671 C C . LEU A 1 89 ? -7.455 1.858 17.011 1.00 38.11 341 LEU A C 1
ATOM 672 O O . LEU A 1 89 ? -7.778 2.601 16.058 1.00 37.57 341 LEU A O 1
ATOM 677 N N . VAL A 1 90 ? -7.524 2.253 18.277 1.00 35.62 342 VAL A N 1
ATOM 678 C CA . VAL A 1 90 ? -8.112 3.539 18.638 1.00 35.31 342 VAL A CA 1
ATOM 679 C C . VAL A 1 90 ? -7.111 4.384 19.385 1.00 34.13 342 VAL A C 1
ATOM 680 O O . VAL A 1 90 ? -6.468 3.883 20.309 1.00 33.76 342 VAL A O 1
ATOM 684 N N . TYR A 1 91 ? -7.007 5.661 19.026 1.00 33.77 343 TYR A N 1
ATOM 685 C CA . TYR A 1 91 ? -6.037 6.601 19.578 1.00 3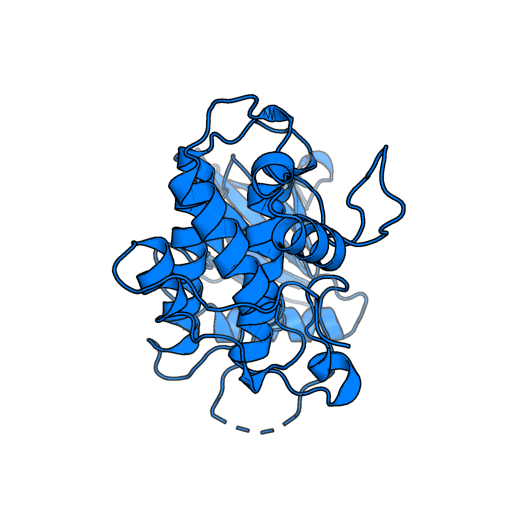3.86 343 TYR A CA 1
ATOM 686 C C . TYR A 1 91 ? -6.704 7.942 19.849 1.00 34.30 343 TYR A C 1
ATOM 687 O O . TYR A 1 91 ? -7.831 8.185 19.376 1.00 34.97 343 TYR A O 1
ATOM 696 N N . GLU A 1 92 ? -6.029 8.814 20.587 1.00 34.47 344 GLU A N 1
ATOM 697 C CA . GLU A 1 92 ? -6.461 10.213 20.702 1.00 35.93 344 GLU A CA 1
ATOM 698 C C . GLU A 1 92 ? -6.485 10.896 19.355 1.00 37.61 344 GLU A C 1
ATOM 699 O O . GLU A 1 92 ? -5.579 10.659 18.508 1.00 37.74 344 GLU A O 1
ATOM 701 N N . PHE A 1 93 ? -7.508 11.743 19.144 1.00 39.15 345 PHE A N 1
ATOM 702 C CA . PHE A 1 93 ? -7.513 12.628 17.994 1.00 40.60 345 PHE A CA 1
ATOM 703 C C . PHE A 1 93 ? -6.593 13.798 18.248 1.00 41.21 345 PHE A C 1
ATOM 704 O O . PHE A 1 93 ? -6.702 14.465 19.275 1.00 41.63 345 PHE A O 1
ATOM 712 N N . MET A 1 94 ? -5.687 14.042 17.300 1.00 40.51 346 MET A N 1
ATOM 713 C CA . MET A 1 94 ? -4.668 15.086 17.387 1.00 40.79 346 MET A CA 1
ATOM 714 C C . MET A 1 94 ? -4.855 16.026 16.201 1.00 41.00 346 MET A C 1
ATOM 715 O O . MET A 1 94 ? -4.435 15.711 15.066 1.00 39.22 346 MET A O 1
ATOM 720 N N . ALA A 1 95 ? -5.477 17.171 16.476 1.00 40.81 347 ALA A N 1
ATOM 721 C CA . ALA A 1 95 ? -5.934 18.100 15.424 1.00 42.42 347 ALA A CA 1
ATOM 722 C C . ALA A 1 95 ? -4.828 18.663 14.532 1.00 40.98 347 ALA A C 1
ATOM 723 O O . ALA A 1 95 ? -5.061 19.045 13.387 1.00 41.65 347 ALA A O 1
ATOM 725 N N . ASN A 1 96 ? -3.610 18.727 15.050 1.00 39.93 348 ASN A N 1
ATOM 726 C CA . ASN A 1 96 ? -2.462 19.132 14.221 1.00 40.10 348 ASN A CA 1
ATOM 727 C C . ASN A 1 96 ? -1.918 18.055 13.276 1.00 37.73 348 ASN A C 1
ATOM 728 O O . ASN A 1 96 ? -1.089 18.365 12.444 1.00 37.18 348 ASN A O 1
ATOM 733 N N . GLY A 1 97 ? -2.386 16.821 13.379 1.00 36.02 349 GLY A N 1
ATOM 734 C CA . GLY A 1 97 ? -1.987 15.768 12.467 1.00 35.50 349 GLY A CA 1
ATOM 735 C C . GLY A 1 97 ? -0.507 15.380 12.503 1.00 35.75 349 GLY A C 1
ATOM 736 O O . GLY A 1 97 ? 0.167 15.531 13.560 1.00 35.21 349 GLY A O 1
ATOM 737 N N . SER A 1 98 ? -0.007 14.884 11.363 1.00 35.62 350 SER A N 1
ATOM 738 C CA . SER A 1 98 ? 1.336 14.369 11.310 1.00 35.67 350 SER A CA 1
ATOM 739 C C . SER A 1 98 ? 2.327 15.409 10.823 1.00 35.45 350 SER A C 1
ATOM 740 O O . SER A 1 98 ? 1.989 16.370 10.134 1.00 36.16 350 SER A O 1
ATOM 743 N N . LEU A 1 99 ? 3.583 15.208 11.175 1.00 33.31 351 LEU A N 1
ATOM 744 C CA . LEU A 1 99 ? 4.598 16.214 10.935 1.00 33.29 351 LEU A CA 1
ATOM 745 C C . LEU A 1 99 ? 4.825 16.517 9.436 1.00 33.95 351 LEU A C 1
ATOM 746 O O . LEU A 1 99 ? 5.073 17.677 9.057 1.00 33.29 351 LEU A O 1
ATOM 751 N N . ASP A 1 100 ? 4.756 15.475 8.629 1.00 34.50 352 ASP A N 1
ATOM 752 C CA . ASP A 1 100 ? 4.919 15.613 7.168 1.00 36.46 352 ASP A CA 1
ATOM 753 C C . ASP A 1 100 ? 3.976 16.690 6.571 1.00 37.40 352 ASP A C 1
ATOM 754 O O . ASP A 1 100 ? 4.379 17.424 5.681 1.00 37.03 352 ASP A O 1
ATOM 759 N N . SER A 1 101 ? 2.766 16.806 7.109 1.00 38.34 353 SER A N 1
ATOM 760 C CA . SER A 1 101 ? 1.763 17.766 6.636 1.00 40.25 353 SER A CA 1
ATOM 761 C C . SER A 1 101 ? 2.205 19.180 6.860 1.00 41.07 353 SER A C 1
ATOM 762 O O . SER A 1 101 ? 1.869 20.054 6.065 1.00 43.09 353 SER A O 1
ATOM 765 N N . HIS A 1 102 ? 3.047 19.414 7.856 1.00 39.68 354 HIS A N 1
ATOM 766 C CA . HIS A 1 102 ? 3.583 20.768 8.127 1.00 40.30 354 HIS A CA 1
ATOM 767 C C . HIS A 1 102 ? 4.869 21.037 7.419 1.00 40.85 354 HIS A C 1
ATOM 768 O O . HIS A 1 102 ? 4.989 22.026 6.684 1.00 43.56 354 HIS A O 1
ATOM 775 N N . ILE A 1 103 ? 5.807 20.123 7.533 1.00 40.18 355 ILE A N 1
ATOM 776 C CA . ILE A 1 103 ? 7.117 20.396 6.951 1.00 41.43 355 ILE A CA 1
ATOM 777 C C . ILE A 1 103 ? 7.183 20.278 5.438 1.00 40.69 355 ILE A C 1
ATOM 778 O O . ILE A 1 103 ? 7.970 21.003 4.819 1.00 42.55 355 ILE A O 1
ATOM 783 N N . PHE A 1 104 ? 6.433 19.357 4.842 1.00 40.46 356 PHE A N 1
ATOM 784 C CA . PHE A 1 104 ? 6.453 19.221 3.360 1.00 41.30 356 PHE A CA 1
ATOM 785 C C . PHE A 1 104 ? 5.241 19.851 2.672 1.00 43.35 356 PHE A C 1
ATOM 786 O O . PHE A 1 104 ? 5.402 20.459 1.592 1.00 43.41 356 PHE A O 1
ATOM 794 N N . LYS A 1 105 ? 4.058 19.676 3.251 1.00 44.33 357 LYS A N 1
ATOM 795 C CA . LYS A 1 105 ? 2.792 20.122 2.635 1.00 48.67 357 LYS A CA 1
ATOM 796 C C . LYS A 1 105 ? 2.246 21.483 3.052 1.00 49.38 357 LYS A C 1
ATOM 797 O O . LYS A 1 105 ? 1.113 21.806 2.694 1.00 53.97 357 LYS A O 1
ATOM 803 N N . GLY A 1 106 ? 3.017 22.274 3.787 1.00 49.15 358 GLY A N 1
ATOM 804 C CA . GLY A 1 106 ? 2.595 23.614 4.188 1.00 49.14 358 GLY A CA 1
ATOM 805 C C . GLY A 1 106 ? 1.287 23.778 4.931 1.00 49.67 358 GLY A C 1
ATOM 806 O O . GLY A 1 106 ? 0.662 24.818 4.819 1.00 50.79 358 GLY A O 1
ATOM 807 N N . LYS A 1 107 ? 0.868 22.796 5.739 1.00 49.35 359 LYS A N 1
ATOM 808 C CA . LYS A 1 107 ? -0.260 23.000 6.658 1.00 49.23 359 LYS A CA 1
ATOM 809 C C . LYS A 1 107 ? -0.005 24.194 7.601 1.00 50.42 359 LYS A C 1
ATOM 810 O O . LYS A 1 107 ? -0.929 24.930 7.927 1.00 52.01 359 LYS A O 1
ATOM 812 N N . SER A 1 108 ? 1.236 24.343 8.082 1.00 50.21 360 SER A N 1
ATOM 813 C CA . SER A 1 108 ? 1.701 25.572 8.745 1.00 49.94 360 SER A CA 1
ATOM 814 C C . SER A 1 108 ? 3.204 25.693 8.528 1.00 49.29 360 SER A C 1
ATOM 815 O O . SER A 1 108 ? 3.834 24.752 8.071 1.00 49.26 360 SER A O 1
ATOM 818 N N . LEU A 1 109 ? 3.766 26.847 8.861 1.00 49.44 361 LEU A N 1
ATOM 819 C CA . LEU A 1 109 ? 5.203 27.048 8.831 1.00 48.63 361 LEU A CA 1
ATOM 820 C C . LEU A 1 109 ? 5.667 26.780 10.234 1.00 46.52 361 LEU A C 1
ATOM 821 O O . LEU A 1 109 ? 5.290 27.509 11.153 1.00 46.61 361 LEU A O 1
ATOM 826 N N . LEU A 1 110 ? 6.475 25.741 10.397 1.00 45.08 362 LEU A N 1
ATOM 827 C CA . LEU A 1 110 ? 7.061 25.435 11.697 1.00 44.76 362 LEU A CA 1
ATOM 828 C C . LEU A 1 110 ? 8.257 26.334 11.931 1.00 44.08 362 LEU A C 1
ATOM 829 O O . LEU A 1 110 ? 9.182 26.334 11.129 1.00 43.50 362 LEU A O 1
ATOM 834 N N . THR A 1 111 ? 8.249 27.090 13.027 1.00 44.49 363 THR A N 1
ATOM 835 C CA . THR A 1 111 ? 9.392 27.940 13.396 1.00 44.75 363 THR A CA 1
ATOM 836 C C . THR A 1 111 ? 10.628 27.077 13.669 1.00 43.73 363 THR A C 1
ATOM 837 O O . THR A 1 111 ? 10.517 25.858 13.941 1.00 42.67 363 THR A O 1
ATOM 841 N N . TRP A 1 112 ? 11.793 27.714 13.603 1.00 43.11 364 TRP A N 1
ATOM 842 C CA . TRP A 1 112 ? 13.038 27.060 13.933 1.00 42.31 364 TRP A CA 1
ATOM 843 C C . TRP A 1 112 ? 12.973 26.475 15.351 1.00 41.61 364 TRP A C 1
ATOM 844 O O . TRP A 1 112 ? 13.385 25.327 15.556 1.00 41.14 364 TRP A O 1
ATOM 855 N N . GLU A 1 113 ? 12.502 27.264 16.318 1.00 41.93 365 GLU A N 1
ATOM 856 C CA . GLU A 1 113 ? 12.479 26.824 17.707 1.00 41.38 365 GLU A CA 1
ATOM 857 C C . GLU A 1 113 ? 11.603 25.547 17.875 1.00 40.06 365 GLU A C 1
ATOM 858 O O . GLU A 1 113 ? 11.990 24.595 18.564 1.00 38.91 365 GLU A O 1
ATOM 860 N N . VAL A 1 114 ? 10.462 25.519 17.213 1.00 39.59 366 VAL A N 1
ATOM 861 C CA . VAL A 1 114 ? 9.605 24.338 17.241 1.00 38.69 366 VAL A CA 1
ATOM 862 C C . VAL A 1 114 ? 10.277 23.133 16.569 1.00 38.02 366 VAL A C 1
ATOM 863 O O . VAL A 1 114 ? 10.235 22.044 17.118 1.00 36.77 366 VAL A O 1
ATOM 867 N N . ARG A 1 115 ? 10.952 23.334 15.444 1.00 37.45 367 ARG A N 1
ATOM 868 C CA . ARG A 1 115 ? 11.613 22.224 14.765 1.00 37.06 367 ARG A CA 1
ATOM 869 C C . ARG A 1 115 ? 12.721 21.556 15.584 1.00 35.80 367 ARG A C 1
ATOM 870 O O . ARG A 1 115 ? 12.826 20.338 15.616 1.00 35.37 367 ARG A O 1
ATOM 878 N N . TYR A 1 116 ? 13.535 22.366 16.248 1.00 35.75 368 TYR A N 1
ATOM 879 C CA . TYR A 1 116 ? 14.660 21.875 17.057 1.00 35.70 368 TYR A CA 1
ATOM 880 C C . TYR A 1 116 ? 14.066 21.111 18.254 1.00 35.51 368 TYR A C 1
ATOM 881 O O . TYR A 1 116 ? 14.599 20.081 18.630 1.00 34.85 368 TYR A O 1
ATOM 890 N N . ARG A 1 117 ? 12.959 21.607 18.795 1.00 36.20 369 ARG A N 1
ATOM 891 C CA . ARG A 1 117 ? 12.273 20.938 19.895 1.00 37.33 369 ARG A CA 1
ATOM 892 C C . ARG A 1 117 ? 11.732 19.578 19.449 1.00 35.14 369 ARG A C 1
ATOM 893 O O . ARG A 1 117 ? 11.837 18.594 20.166 1.00 33.92 369 ARG A O 1
ATOM 901 N N . ILE A 1 118 ? 11.160 19.533 18.249 1.00 33.39 370 ILE A N 1
ATOM 902 C CA . ILE A 1 118 ? 10.634 18.305 17.695 1.00 32.51 370 ILE A CA 1
ATOM 903 C C . ILE A 1 118 ? 11.731 17.256 17.542 1.00 31.70 370 ILE A C 1
ATOM 904 O O . ILE A 1 118 ? 11.516 16.086 17.849 1.00 31.17 370 ILE A O 1
ATOM 909 N N . VAL A 1 119 ? 12.901 17.644 17.065 1.00 31.53 371 VAL A N 1
ATOM 910 C CA . VAL A 1 119 ? 13.987 16.689 16.892 1.00 31.49 371 VAL A CA 1
ATOM 911 C C . VAL A 1 119 ? 14.372 16.150 18.277 1.00 31.15 371 VAL A C 1
ATOM 912 O O . VAL A 1 119 ? 14.591 14.947 18.424 1.00 30.91 371 VAL A O 1
ATOM 916 N N . LYS A 1 120 ? 14.467 17.028 19.264 1.00 32.00 372 LYS A N 1
ATOM 917 C CA . LYS A 1 120 ? 14.803 16.570 20.663 1.00 31.92 372 LYS A CA 1
ATOM 918 C C . LYS A 1 120 ? 13.715 15.609 21.218 1.00 31.71 372 LYS A C 1
ATOM 919 O O . LYS A 1 120 ? 14.043 14.621 21.891 1.00 31.34 372 LYS A O 1
ATOM 925 N N . ASP A 1 121 ? 12.455 15.889 20.897 1.00 31.25 373 ASP A N 1
ATOM 926 C CA . ASP A 1 121 ? 11.294 15.042 21.285 1.00 30.99 373 ASP A CA 1
ATOM 927 C C . ASP A 1 121 ? 11.430 13.665 20.667 1.00 29.49 373 ASP A C 1
ATOM 928 O O . ASP A 1 121 ? 11.288 12.659 21.332 1.00 28.30 373 ASP A O 1
ATOM 933 N N . LEU A 1 122 ? 11.729 13.632 19.364 1.00 28.58 374 LEU A N 1
ATOM 934 C CA . LEU A 1 122 ? 11.937 12.374 18.670 1.00 27.94 374 LEU A CA 1
ATOM 935 C C . LEU A 1 122 ? 13.136 11.634 19.264 1.00 27.38 374 LEU A C 1
ATOM 936 O O . LEU A 1 122 ? 13.048 10.398 19.444 1.00 26.84 374 LEU A O 1
ATOM 941 N N . ALA A 1 123 ? 14.215 12.349 19.599 1.00 27.63 375 ALA A N 1
ATOM 942 C CA . ALA A 1 123 ? 15.413 11.706 20.169 1.00 28.06 375 ALA A CA 1
ATOM 943 C C . ALA A 1 123 ? 15.082 11.061 21.532 1.00 28.41 375 ALA A C 1
ATOM 944 O O . ALA A 1 123 ? 15.494 9.934 21.800 1.00 28.09 375 ALA A O 1
ATOM 946 N N . SER A 1 124 ? 14.292 11.782 22.308 1.00 28.77 376 SER A N 1
ATOM 947 C CA . SER A 1 124 ? 13.794 11.280 23.635 1.00 29.07 376 SER A CA 1
ATOM 948 C C . SER A 1 124 ? 12.990 10.015 23.473 1.00 28.27 376 SER A C 1
ATOM 949 O O . SER A 1 124 ? 13.164 9.048 24.223 1.00 27.71 376 SER A O 1
ATOM 952 N N . ALA A 1 125 ? 12.087 10.002 22.482 1.00 27.71 377 ALA A N 1
ATOM 953 C CA . ALA A 1 125 ? 11.336 8.778 22.180 1.00 27.65 377 ALA A CA 1
ATOM 954 C C . ALA A 1 125 ? 12.245 7.595 21.870 1.00 27.29 377 ALA A C 1
ATOM 955 O O . ALA A 1 125 ? 12.035 6.505 22.363 1.00 26.53 377 ALA A O 1
ATOM 957 N N . LEU A 1 126 ? 13.218 7.822 21.004 1.00 27.18 378 LEU A N 1
ATOM 958 C CA . LEU A 1 126 ? 14.136 6.783 20.598 1.00 27.89 378 LEU A CA 1
ATOM 959 C C . LEU A 1 126 ? 14.979 6.276 21.766 1.00 27.37 378 LEU A C 1
ATOM 960 O O . LEU A 1 126 ? 15.266 5.105 21.858 1.00 26.77 378 LEU A O 1
ATOM 965 N N . LEU A 1 127 ? 15.402 7.185 22.626 1.00 26.90 379 LEU A N 1
ATOM 966 C CA . LEU A 1 127 ? 16.194 6.788 23.807 1.00 27.28 379 LEU A CA 1
ATOM 967 C C . LEU A 1 127 ? 15.368 5.835 24.662 1.00 26.51 379 LEU A C 1
ATOM 968 O O . LEU A 1 127 ? 15.853 4.814 25.135 1.00 26.66 379 LEU A O 1
ATOM 973 N N . TYR A 1 128 ? 14.122 6.203 24.852 1.00 25.83 380 TYR A N 1
ATOM 974 C CA . TYR A 1 128 ? 13.192 5.358 25.633 1.00 25.68 380 TYR A CA 1
ATOM 975 C C . TYR A 1 128 ? 13.026 3.982 24.984 1.00 25.62 380 TYR A C 1
ATOM 976 O O . TYR A 1 128 ? 13.122 2.918 25.629 1.00 25.33 380 TYR A O 1
ATOM 985 N N . LEU A 1 129 ? 12.811 3.970 23.660 1.00 25.45 381 LEU A N 1
ATOM 986 C CA . LEU A 1 129 ? 12.696 2.729 22.960 1.00 25.70 381 LEU A CA 1
ATOM 987 C C . LEU A 1 129 ? 13.934 1.859 23.053 1.00 25.90 381 LEU A C 1
ATOM 988 O O . LEU A 1 129 ? 13.835 0.653 23.324 1.00 26.07 381 LEU A O 1
ATOM 993 N N . HIS A 1 130 ? 15.092 2.433 22.824 1.00 26.49 382 HIS A N 1
ATOM 994 C CA . HIS A 1 130 ? 16.319 1.639 22.715 1.00 27.17 382 HIS A CA 1
ATOM 995 C C . HIS A 1 130 ? 16.865 1.203 24.059 1.00 28.38 382 HIS A C 1
ATOM 996 O O . HIS A 1 130 ? 17.481 0.130 24.125 1.00 29.55 382 HIS A O 1
ATOM 1003 N N . GLU A 1 131 ? 16.649 2.005 25.097 1.00 28.71 383 GLU A N 1
ATOM 1004 C CA . GLU A 1 131 ? 17.438 1.826 26.328 1.00 29.09 383 GLU A CA 1
ATOM 1005 C C . GLU A 1 131 ? 16.649 1.767 27.624 1.00 28.91 383 GLU A C 1
ATOM 1006 O O . GLU A 1 131 ? 17.279 1.402 28.623 1.00 29.75 383 GLU A O 1
ATOM 1012 N N . GLU A 1 132 ? 15.398 2.196 27.646 1.00 27.93 384 GLU A N 1
ATOM 1013 C CA . GLU A 1 132 ? 14.700 2.389 28.940 1.00 28.11 384 GLU A CA 1
ATOM 1014 C C . GLU A 1 132 ? 13.689 1.345 29.310 1.00 28.32 384 GLU A C 1
ATOM 1015 O O . GLU A 1 132 ? 13.259 1.331 30.488 1.00 28.19 384 GLU A O 1
ATOM 1021 N N . GLY A 1 133 ? 13.330 0.447 28.389 1.00 28.22 385 GLY A N 1
ATOM 1022 C CA . GLY A 1 133 ? 12.372 -0.634 28.664 1.00 28.87 385 GLY A CA 1
ATOM 1023 C C . GLY A 1 133 ? 12.994 -1.922 29.128 1.00 29.05 385 GLY A C 1
ATOM 1024 O O . GLY A 1 133 ? 14.215 -2.111 28.999 1.00 29.15 385 GLY A O 1
ATOM 1025 N N . ASP A 1 134 ? 12.133 -2.836 29.559 1.00 30.41 386 ASP A N 1
ATOM 1026 C CA . ASP A 1 134 ? 12.529 -4.209 29.895 1.00 32.07 386 ASP A CA 1
ATOM 1027 C C . ASP A 1 134 ? 13.264 -4.892 28.718 1.00 33.13 386 ASP A C 1
ATOM 1028 O O . ASP A 1 134 ? 14.259 -5.591 28.912 1.00 33.81 386 ASP A O 1
ATOM 1033 N N . HIS A 1 135 ? 12.812 -4.585 27.497 1.00 33.45 387 HIS A N 1
ATOM 1034 C CA . HIS A 1 135 ? 13.449 -5.014 26.258 1.00 34.10 387 HIS A CA 1
ATOM 1035 C C . HIS A 1 135 ? 13.630 -3.805 25.337 1.00 32.58 387 HIS A C 1
ATOM 1036 O O . HIS A 1 135 ? 12.778 -2.899 25.277 1.00 32.59 387 HIS A O 1
ATOM 1043 N N . CYS A 1 136 ? 14.724 -3.825 24.603 1.00 32.32 388 CYS A N 1
ATOM 1044 C CA . CYS A 1 136 ? 14.953 -2.839 23.539 1.00 31.50 388 CYS A CA 1
ATOM 1045 C C . CYS A 1 136 ? 13.820 -3.040 22.508 1.00 30.86 388 CYS A C 1
ATOM 1046 O O . CYS A 1 136 ? 13.438 -4.174 22.219 1.00 31.17 388 CYS A O 1
ATOM 1049 N N . VAL A 1 137 ? 13.300 -1.929 21.988 1.00 29.60 389 VAL A N 1
ATOM 1050 C CA . VAL A 1 137 ? 12.320 -1.929 20.909 1.00 29.26 389 VAL A CA 1
ATOM 1051 C C . VAL A 1 137 ? 12.991 -1.249 19.723 1.00 28.77 389 VAL A C 1
ATOM 1052 O O . VAL A 1 137 ? 13.461 -0.124 19.826 1.00 28.46 389 VAL A O 1
ATOM 1056 N N . LEU A 1 138 ? 13.019 -1.949 18.603 1.00 28.91 390 LEU A N 1
ATOM 1057 C CA . LEU A 1 138 ? 13.516 -1.360 17.361 1.00 28.93 390 LEU A CA 1
ATOM 1058 C C . LEU A 1 138 ? 12.281 -1.003 16.597 1.00 28.05 390 LEU A C 1
ATOM 1059 O O . LEU A 1 138 ? 11.409 -1.843 16.421 1.00 28.93 390 LEU A O 1
ATOM 1064 N N . HIS A 1 139 ? 12.160 0.261 16.229 1.00 27.44 391 HIS A N 1
ATOM 1065 C CA . HIS A 1 139 ? 10.944 0.786 15.607 1.00 27.15 391 HIS A CA 1
ATOM 1066 C C . HIS A 1 139 ? 10.778 0.336 14.145 1.00 27.52 391 HIS A C 1
ATOM 1067 O O . HIS A 1 139 ? 9.678 -0.127 13.728 1.00 27.09 391 HIS A O 1
ATOM 1074 N N . ARG A 1 140 ? 11.829 0.548 13.368 1.00 28.11 392 ARG A N 1
ATOM 1075 C CA . ARG A 1 140 ? 11.906 0.092 11.988 1.00 29.01 392 ARG A CA 1
ATOM 1076 C C . ARG A 1 140 ? 11.147 0.908 10.953 1.00 29.18 392 ARG A C 1
ATOM 1077 O O . ARG A 1 140 ? 11.199 0.596 9.771 1.00 29.42 392 ARG A O 1
ATOM 1085 N N . ASP A 1 141 ? 10.469 1.962 11.383 1.00 28.51 393 ASP A N 1
ATOM 1086 C CA . ASP A 1 141 ? 9.787 2.828 10.417 1.00 28.76 393 ASP A CA 1
ATOM 1087 C C . ASP A 1 141 ? 9.710 4.271 10.842 1.00 28.19 393 ASP A C 1
ATOM 1088 O O . ASP A 1 141 ? 8.665 4.937 10.734 1.00 27.89 393 ASP A O 1
ATOM 1093 N N . ILE A 1 142 ? 10.819 4.769 11.333 1.00 27.62 394 ILE A N 1
ATOM 1094 C CA . ILE A 1 142 ? 10.895 6.144 11.692 1.00 27.68 394 ILE A CA 1
ATOM 1095 C C . ILE A 1 142 ? 10.827 7.016 10.428 1.00 28.41 394 ILE A C 1
ATOM 1096 O O . ILE A 1 142 ? 11.682 6.861 9.566 1.00 28.76 394 ILE A O 1
ATOM 1101 N N . LYS A 1 143 ? 9.865 7.935 10.365 1.00 28.41 395 LYS A N 1
ATOM 1102 C CA . LYS A 1 143 ? 9.742 8.895 9.295 1.00 29.29 395 LYS A CA 1
ATOM 1103 C C . LYS A 1 143 ? 8.737 9.977 9.738 1.00 29.97 395 LYS A C 1
ATOM 1104 O O . LYS A 1 143 ? 8.021 9.770 10.723 1.00 28.99 395 LYS A O 1
ATOM 1110 N N . THR A 1 144 ? 8.705 11.131 9.054 1.00 30.37 396 THR A N 1
ATOM 1111 C CA . THR A 1 144 ? 7.846 12.234 9.546 1.00 31.80 396 THR A CA 1
ATOM 1112 C C . THR A 1 144 ? 6.337 11.990 9.487 1.00 31.98 396 THR A C 1
ATOM 1113 O O . THR A 1 144 ? 5.612 12.494 10.351 1.00 32.16 396 THR A O 1
ATOM 1117 N N . SER A 1 145 ? 5.839 11.129 8.591 1.00 31.05 397 SER A N 1
ATOM 1118 C CA . SER A 1 145 ? 4.438 10.749 8.629 1.00 31.41 397 SER A CA 1
ATOM 1119 C C . SER A 1 145 ? 4.030 9.880 9.817 1.00 30.70 397 SER A C 1
ATOM 1120 O O . SER A 1 145 ? 2.844 9.639 10.024 1.00 30.72 397 SER A O 1
ATOM 1123 N N . ASN A 1 146 ? 5.017 9.358 10.550 1.00 30.03 398 ASN A N 1
ATOM 1124 C CA . ASN A 1 146 ? 4.776 8.635 11.773 1.00 29.73 398 ASN A CA 1
ATOM 1125 C C . ASN A 1 146 ? 4.992 9.471 13.008 1.00 29.48 398 ASN A C 1
ATOM 1126 O O . ASN A 1 146 ? 4.926 8.904 14.136 1.00 30.02 398 ASN A O 1
ATOM 1131 N N . ILE A 1 147 ? 5.191 10.774 12.861 1.00 29.26 399 ILE A N 1
ATOM 1132 C CA . ILE A 1 147 ? 5.323 11.683 14.018 1.00 29.76 399 ILE A CA 1
ATOM 1133 C C . ILE A 1 147 ? 4.079 12.576 14.113 1.00 30.52 399 ILE A C 1
ATOM 1134 O O . ILE A 1 147 ? 3.795 13.373 13.210 1.00 30.88 399 ILE A O 1
ATOM 1139 N N . MET A 1 148 ? 3.349 12.438 15.227 1.00 30.51 400 MET A N 1
ATOM 1140 C CA . MET A 1 148 ? 2.142 13.214 15.464 1.00 31.78 400 MET A CA 1
ATOM 1141 C C . MET A 1 148 ? 2.454 14.441 16.273 1.00 32.37 400 MET A C 1
ATOM 1142 O O . MET A 1 148 ? 3.390 14.425 17.125 1.00 32.31 400 MET A O 1
ATOM 1147 N N . LEU A 1 149 ? 1.689 15.497 16.060 1.00 33.32 401 LEU A N 1
ATOM 1148 C CA . LEU A 1 149 ? 1.879 16.748 16.764 1.00 35.17 401 LEU A CA 1
ATOM 1149 C C . LEU A 1 149 ? 0.684 17.066 17.654 1.00 37.08 401 LEU A C 1
ATOM 1150 O O . LEU A 1 149 ? -0.467 16.983 17.186 1.00 37.42 401 LEU A O 1
ATOM 1155 N N . ASP A 1 150 ? 0.945 17.419 18.922 1.00 38.71 402 ASP A N 1
ATOM 1156 C CA . ASP A 1 150 ? -0.146 17.856 19.792 1.00 41.49 402 ASP A CA 1
ATOM 1157 C C . ASP A 1 150 ? -0.431 19.335 19.574 1.00 43.43 402 ASP A C 1
ATOM 1158 O O . ASP A 1 150 ? 0.169 19.973 18.705 1.00 42.53 402 ASP A O 1
ATOM 1163 N N . SER A 1 151 ? -1.306 19.880 20.406 1.00 46.75 403 SER A N 1
ATOM 1164 C CA . SER A 1 151 ? -1.747 21.269 20.313 1.00 49.56 403 SER A CA 1
ATOM 1165 C C . SER A 1 151 ? -0.604 22.252 20.451 1.00 50.10 403 SER A C 1
ATOM 1166 O O . SER A 1 151 ? -0.634 23.319 19.867 1.00 53.42 403 SER A O 1
ATOM 1169 N N . SER A 1 152 ? 0.365 21.914 21.285 1.00 50.42 404 SER A N 1
ATOM 1170 C CA . SER A 1 152 ? 1.572 22.748 21.474 1.00 50.16 404 SER A CA 1
ATOM 1171 C C . SER A 1 152 ? 2.729 22.397 20.534 1.00 48.60 404 SER A C 1
ATOM 1172 O O . SER A 1 152 ? 3.888 22.832 20.763 1.00 48.48 404 SER A O 1
ATOM 1175 N N . PHE A 1 153 ? 2.447 21.609 19.493 1.00 44.86 405 PHE A N 1
ATOM 1176 C CA . PHE A 1 153 ? 3.468 21.110 18.618 1.00 44.66 405 PHE A CA 1
ATOM 1177 C C . PHE A 1 153 ? 4.555 20.256 19.308 1.00 41.78 405 PHE A C 1
ATOM 1178 O O . PHE A 1 153 ? 5.674 20.164 18.808 1.00 41.56 405 PHE A O 1
ATOM 1186 N N . ASN A 1 154 ? 4.215 19.601 20.419 1.00 40.45 406 ASN A N 1
ATOM 1187 C CA . ASN A 1 154 ? 5.079 18.556 20.961 1.00 39.06 406 ASN A CA 1
ATOM 1188 C C . ASN A 1 154 ? 4.892 17.317 20.079 1.00 36.62 406 ASN A C 1
ATOM 1189 O O . ASN A 1 154 ? 3.773 17.058 19.597 1.00 37.50 406 ASN A O 1
ATOM 1194 N N . ALA A 1 155 ? 5.974 16.581 19.856 1.00 33.91 407 ALA A N 1
ATOM 1195 C CA . ALA A 1 155 ? 5.973 15.431 18.928 1.00 31.91 407 ALA A CA 1
ATOM 1196 C C . ALA A 1 155 ? 5.792 14.087 19.617 1.00 31.06 407 ALA A C 1
ATOM 1197 O O . ALA A 1 155 ? 6.339 13.889 20.731 1.00 30.41 407 ALA A O 1
ATOM 1199 N N . LYS A 1 156 ? 4.996 13.191 19.027 1.00 29.61 408 LYS A N 1
ATOM 1200 C CA . LYS A 1 156 ? 4.818 11.824 19.487 1.00 29.42 408 LYS A CA 1
ATOM 1201 C C . LYS A 1 156 ? 5.047 10.854 18.347 1.00 29.24 408 LYS A C 1
ATOM 1202 O O . LYS A 1 156 ? 4.375 10.945 17.330 1.00 29.17 408 LYS A O 1
ATOM 1208 N N . LEU A 1 157 ? 5.970 9.919 18.519 1.00 28.30 409 LEU A N 1
ATOM 1209 C CA . LEU A 1 157 ? 6.268 8.920 17.527 1.00 27.80 409 LEU A CA 1
ATOM 1210 C C . LEU A 1 157 ? 5.278 7.788 17.664 1.00 27.87 409 LEU A C 1
ATOM 1211 O O . LEU A 1 157 ? 4.928 7.350 18.757 1.00 26.76 409 LEU A O 1
ATOM 1216 N N . GLY A 1 158 ? 4.739 7.345 16.537 1.00 27.74 410 GLY A N 1
ATOM 1217 C CA . GLY A 1 158 ? 3.868 6.199 16.500 1.00 28.27 410 GLY A CA 1
ATOM 1218 C C . GLY A 1 158 ? 4.211 5.244 15.388 1.00 28.47 410 GLY A C 1
ATOM 1219 O O . GLY A 1 158 ? 5.285 5.329 14.795 1.00 28.74 410 GLY A O 1
ATOM 1220 N N . ASP A 1 159 ? 3.217 4.417 15.063 1.00 28.98 411 ASP A N 1
ATOM 1221 C CA . ASP A 1 159 ? 3.308 3.299 14.110 1.00 29.70 411 ASP A CA 1
ATOM 1222 C C . ASP A 1 159 ? 4.322 2.246 14.492 1.00 29.71 411 ASP A C 1
ATOM 1223 O O . ASP A 1 159 ? 5.478 2.270 14.018 1.00 29.96 411 ASP A O 1
ATOM 1228 N N . PHE A 1 160 ? 3.864 1.270 15.252 1.00 29.65 412 PHE A N 1
ATOM 1229 C CA . PHE A 1 160 ? 4.668 0.136 15.697 1.00 30.18 412 PHE A CA 1
ATOM 1230 C C . PHE A 1 160 ? 4.391 -1.150 14.921 1.00 30.27 412 PHE A C 1
ATOM 1231 O O . PHE A 1 160 ? 4.717 -2.238 15.376 1.00 29.97 412 PHE A O 1
ATOM 1239 N N . GLY A 1 161 ? 3.890 -1.034 13.700 1.00 30.87 413 GLY A N 1
ATOM 1240 C CA . GLY A 1 161 ? 3.530 -2.239 12.948 1.00 31.44 413 GLY A CA 1
ATOM 1241 C C . GLY A 1 161 ? 4.691 -3.096 12.493 1.00 31.52 413 GLY A C 1
ATOM 1242 O O . GLY A 1 161 ? 4.518 -4.299 12.345 1.00 32.50 413 GLY A O 1
ATOM 1243 N N . LEU A 1 162 ? 5.863 -2.483 12.320 1.00 31.32 414 LEU A N 1
ATOM 1244 C CA . LEU A 1 162 ? 7.121 -3.166 12.018 1.00 31.67 414 LEU A CA 1
ATOM 1245 C C . LEU A 1 162 ? 8.056 -3.287 13.236 1.00 30.92 414 LEU A C 1
ATOM 1246 O O . LEU A 1 162 ? 9.165 -3.836 13.124 1.00 31.44 414 LEU A O 1
ATOM 1251 N N . ALA A 1 163 ? 7.637 -2.763 14.395 1.00 29.85 415 ALA A N 1
ATOM 1252 C CA . ALA A 1 163 ? 8.515 -2.706 15.554 1.00 29.85 415 ALA A CA 1
ATOM 1253 C C . ALA A 1 163 ? 8.744 -4.089 16.144 1.00 30.56 415 ALA A C 1
ATOM 1254 O O . ALA A 1 163 ? 7.858 -4.953 16.076 1.00 30.56 415 ALA A O 1
ATOM 1256 N N . ARG A 1 164 ? 9.920 -4.298 16.713 1.00 31.43 416 ARG A N 1
ATOM 1257 C CA . ARG A 1 164 ? 10.234 -5.581 17.299 1.00 33.17 416 ARG A CA 1
ATOM 1258 C C . ARG A 1 164 ? 10.951 -5.487 18.633 1.00 33.82 416 ARG A C 1
ATOM 1259 O O . ARG A 1 164 ? 11.748 -4.588 18.854 1.00 32.93 416 ARG A O 1
ATOM 1267 N N . LEU A 1 165 ? 10.639 -6.418 19.524 1.00 35.66 417 LEU A N 1
ATOM 1268 C CA . LEU A 1 165 ? 11.355 -6.530 20.792 1.00 38.43 417 LEU A CA 1
ATOM 1269 C C . LEU A 1 165 ? 12.635 -7.307 20.637 1.00 41.21 417 LEU A C 1
ATOM 1270 O O . LEU A 1 165 ? 12.659 -8.300 19.923 1.00 41.87 417 LEU A O 1
ATOM 1275 N N . VAL A 1 166 ? 13.707 -6.876 21.280 1.00 42.76 418 VAL A N 1
ATOM 1276 C CA . VAL A 1 166 ? 14.964 -7.617 21.240 1.00 46.50 418 VAL A CA 1
ATOM 1277 C C . VAL A 1 166 ? 15.051 -8.490 22.511 1.00 52.32 418 VAL A C 1
ATOM 1278 O O . VAL A 1 166 ? 15.391 -7.986 23.578 1.00 50.03 418 VAL A O 1
ATOM 1282 N N . ASP A 1 167 ? 14.684 -9.769 22.362 1.00 60.85 419 ASP A N 1
ATOM 1283 C CA . ASP A 1 167 ? 14.972 -10.892 23.294 1.00 68.45 419 ASP A CA 1
ATOM 1284 C C . ASP A 1 167 ? 14.126 -10.851 24.558 1.00 72.17 419 ASP A C 1
ATOM 1285 O O . ASP A 1 167 ? 13.103 -11.541 24.651 1.00 77.47 419 ASP A O 1
ATOM 1290 N N . LYS A 1 174 ? 14.999 -13.337 13.459 1.00 69.63 426 LYS A N 1
ATOM 1291 C CA . LYS A 1 174 ? 14.867 -13.242 12.005 1.00 68.57 426 LYS A CA 1
ATOM 1292 C C . LYS A 1 174 ? 13.557 -12.525 11.689 1.00 66.98 426 LYS A C 1
ATOM 1293 O O . LYS A 1 174 ? 12.481 -12.941 12.143 1.00 68.54 426 LYS A O 1
ATOM 1295 N N . THR A 1 175 ? 13.664 -11.416 10.962 1.00 63.76 427 THR A N 1
ATOM 1296 C CA . THR A 1 175 ? 12.506 -10.637 10.521 1.00 62.37 427 THR A CA 1
ATOM 1297 C C . THR A 1 175 ? 12.544 -10.512 8.999 1.00 57.10 427 THR A C 1
ATOM 1298 O O . THR A 1 175 ? 13.614 -10.580 8.384 1.00 56.14 427 THR A O 1
ATOM 1302 N N . LEU A 1 176 ? 11.376 -10.331 8.403 1.00 53.17 428 LEU A N 1
ATOM 1303 C CA . LEU A 1 176 ? 11.290 -9.972 6.995 1.00 50.86 428 LEU A CA 1
ATOM 1304 C C . LEU A 1 176 ? 11.837 -8.591 6.770 1.00 46.05 428 LEU A C 1
ATOM 1305 O O . LEU A 1 176 ? 11.458 -7.660 7.478 1.00 44.46 428 LEU A O 1
ATOM 1310 N N . LEU A 1 177 ? 12.598 -8.421 5.687 1.00 42.59 429 LEU A N 1
ATOM 1311 C CA . LEU A 1 177 ? 13.100 -7.113 5.297 1.00 39.79 429 LEU A CA 1
ATOM 1312 C C . LEU A 1 177 ? 11.925 -6.229 4.899 1.00 37.55 429 LEU A C 1
ATOM 1313 O O . LEU A 1 177 ? 11.169 -6.584 4.025 1.00 37.85 429 LEU A O 1
ATOM 1318 N N . ALA A 1 178 ? 11.775 -5.091 5.582 1.00 35.98 430 ALA A N 1
ATOM 1319 C CA . ALA A 1 178 ? 10.653 -4.178 5.363 1.00 34.73 430 ALA A CA 1
ATOM 1320 C C . ALA A 1 178 ? 11.059 -2.825 5.874 1.00 33.74 430 ALA A C 1
ATOM 1321 O O . ALA A 1 178 ? 11.889 -2.717 6.757 1.00 33.39 430 ALA A O 1
ATOM 1323 N N . GLY A 1 179 ? 10.425 -1.800 5.344 1.00 33.01 431 GLY A N 1
ATOM 1324 C CA . GLY A 1 179 ? 10.622 -0.463 5.814 1.00 32.59 431 GLY A CA 1
ATOM 1325 C C . GLY A 1 179 ? 10.183 0.520 4.771 1.00 32.61 431 GLY A C 1
ATOM 1326 O O . GLY A 1 179 ? 9.568 0.154 3.768 1.00 34.90 431 GLY A O 1
ATOM 1327 N N . THR A 1 180 ? 10.533 1.766 4.968 1.00 31.68 432 THR A N 1
ATOM 1328 C CA . THR A 1 180 ? 10.138 2.799 4.023 1.00 31.16 432 THR A CA 1
ATOM 1329 C C . THR A 1 180 ? 11.383 3.278 3.220 1.00 30.95 432 THR A C 1
ATOM 1330 O O . THR A 1 180 ? 12.354 3.804 3.765 1.00 29.95 432 THR A O 1
ATOM 1334 N N . VAL A 1 181 ? 11.303 3.087 1.895 1.00 32.34 433 VAL A N 1
ATOM 1335 C CA . VAL A 1 181 ? 12.344 3.535 1.002 1.00 33.31 433 VAL A CA 1
ATOM 1336 C C . VAL A 1 181 ? 12.641 5.014 1.237 1.00 31.61 433 VAL A C 1
ATOM 1337 O O . VAL A 1 181 ? 11.682 5.807 1.270 1.00 31.57 433 VAL A O 1
ATOM 1341 N N . GLY A 1 182 ? 13.913 5.345 1.436 1.00 31.26 434 GLY A N 1
ATOM 1342 C CA . GLY A 1 182 ? 14.394 6.702 1.737 1.00 31.05 434 GLY A CA 1
ATOM 1343 C C . GLY A 1 182 ? 14.805 6.897 3.200 1.00 31.22 434 GLY A C 1
ATOM 1344 O O . GLY A 1 182 ? 15.462 7.884 3.553 1.00 30.92 434 GLY A O 1
ATOM 1345 N N . TYR A 1 183 ? 14.355 5.963 4.033 1.00 31.67 435 TYR A N 1
ATOM 1346 C CA . TYR A 1 183 ? 14.688 5.943 5.474 1.00 31.48 435 TYR A CA 1
ATOM 1347 C C . TYR A 1 183 ? 15.419 4.707 5.917 1.00 32.72 435 TYR A C 1
ATOM 1348 O O . TYR A 1 183 ? 15.654 4.544 7.164 1.00 32.65 435 TYR A O 1
ATOM 1357 N N . MET A 1 184 ? 15.797 3.847 4.978 1.00 32.41 436 MET A N 1
ATOM 1358 C CA . MET A 1 184 ? 16.394 2.578 5.309 1.00 32.70 436 MET A CA 1
ATOM 1359 C C . MET A 1 184 ? 17.891 2.603 5.140 1.00 32.86 436 MET A C 1
ATOM 1360 O O . MET A 1 184 ? 18.415 2.992 4.064 1.00 32.28 436 MET A O 1
ATOM 1365 N N . ALA A 1 185 ? 18.613 2.242 6.201 1.00 31.85 437 ALA A N 1
ATOM 1366 C CA . ALA A 1 185 ? 20.063 2.189 6.159 1.00 32.36 437 ALA A CA 1
ATOM 1367 C C . ALA A 1 185 ? 20.572 1.192 5.124 1.00 33.05 437 ALA A C 1
ATOM 1368 O O . ALA A 1 185 ? 19.919 0.174 4.876 1.00 33.09 437 ALA A O 1
ATOM 1370 N N . PRO A 1 186 ? 21.753 1.458 4.534 1.00 34.21 438 PRO A N 1
ATOM 1371 C CA . PRO A 1 186 ? 22.193 0.537 3.469 1.00 35.26 438 PRO A CA 1
ATOM 1372 C C . PRO A 1 186 ? 22.345 -0.933 3.847 1.00 35.63 438 PRO A C 1
ATOM 1373 O O . PRO A 1 186 ? 21.992 -1.800 3.019 1.00 35.26 438 PRO A O 1
ATOM 1377 N N . GLU A 1 187 ? 22.838 -1.196 5.064 1.00 36.72 439 GLU A N 1
ATOM 1378 C CA . GLU A 1 187 ? 22.960 -2.546 5.554 1.00 38.02 439 GLU A CA 1
ATOM 1379 C C . GLU A 1 187 ? 21.597 -3.280 5.676 1.00 39.15 439 GLU A C 1
ATOM 1380 O O . GLU A 1 187 ? 21.581 -4.497 5.654 1.00 40.10 439 GLU A O 1
ATOM 1386 N N . CYS A 1 188 ? 20.474 -2.560 5.781 1.00 40.57 440 CYS A N 1
ATOM 1387 C CA . CYS A 1 188 ? 19.152 -3.219 5.710 1.00 41.57 440 CYS A CA 1
ATOM 1388 C C . CYS A 1 188 ? 19.023 -3.985 4.436 1.00 43.30 440 CYS A C 1
ATOM 1389 O O . CYS A 1 188 ? 18.558 -5.131 4.454 1.00 43.35 440 CYS A O 1
ATOM 1392 N N . LEU A 1 189 ? 19.378 -3.356 3.317 1.00 42.83 441 LEU A N 1
ATOM 1393 C CA . LEU A 1 189 ? 19.187 -4.034 2.046 1.00 45.40 441 LEU A CA 1
ATOM 1394 C C . LEU A 1 189 ? 20.240 -5.082 1.766 1.00 45.96 441 LEU A C 1
ATOM 1395 O O . LEU A 1 189 ? 19.961 -6.047 1.036 1.00 47.98 441 LEU A O 1
ATOM 1400 N N . SER A 1 190 ? 21.456 -4.881 2.261 1.00 44.96 442 SER A N 1
ATOM 1401 C CA . SER A 1 190 ? 22.539 -5.839 2.009 1.00 45.92 442 SER A CA 1
ATOM 1402 C C . SER A 1 190 ? 22.481 -7.059 2.902 1.00 45.67 442 SER A C 1
ATOM 1403 O O . SER A 1 190 ? 22.775 -8.149 2.427 1.00 46.02 442 SER A O 1
ATOM 1406 N N . SER A 1 191 ? 22.158 -6.861 4.193 1.00 44.76 443 SER A N 1
ATOM 1407 C CA . SER A 1 191 ? 22.140 -7.926 5.170 1.00 44.75 443 SER A CA 1
ATOM 1408 C C . SER A 1 191 ? 20.778 -8.251 5.730 1.00 43.86 443 SER A C 1
ATOM 1409 O O . SER A 1 191 ? 20.598 -9.336 6.256 1.00 45.55 443 SER A O 1
ATOM 1412 N N . GLY A 1 192 ? 19.831 -7.312 5.686 1.00 43.38 444 GLY A N 1
ATOM 1413 C CA . GLY A 1 192 ? 18.526 -7.527 6.273 1.00 42.40 444 GLY A CA 1
ATOM 1414 C C . GLY A 1 192 ? 18.439 -7.227 7.755 1.00 42.41 444 GLY A C 1
ATOM 1415 O O . GLY A 1 192 ? 17.372 -7.305 8.324 1.00 44.56 444 GLY A O 1
ATOM 1416 N N . LYS A 1 193 ? 19.546 -6.871 8.385 1.00 42.06 445 LYS A N 1
ATOM 1417 C CA . LYS A 1 193 ? 19.623 -6.836 9.857 1.00 42.19 445 LYS A CA 1
ATOM 1418 C C . LYS A 1 193 ? 19.141 -5.478 10.379 1.00 40.53 445 LYS A C 1
ATOM 1419 O O . LYS A 1 193 ? 19.726 -4.451 9.995 1.00 42.04 445 LYS A O 1
ATOM 1421 N N . ALA A 1 194 ? 18.098 -5.470 11.216 1.00 38.73 446 ALA A N 1
ATOM 1422 C CA . ALA A 1 194 ? 17.655 -4.249 11.911 1.00 36.39 446 ALA A CA 1
ATOM 1423 C C . ALA A 1 194 ? 18.400 -4.117 13.242 1.00 35.19 446 ALA A C 1
ATOM 1424 O O . ALA A 1 194 ? 18.696 -5.099 13.870 1.00 35.18 446 ALA A O 1
ATOM 1426 N N . SER A 1 195 ? 18.700 -2.894 13.630 1.00 33.74 447 SER A N 1
ATOM 1427 C CA . SER A 1 195 ? 19.473 -2.627 14.859 1.00 32.92 447 SER A CA 1
ATOM 1428 C C . SER A 1 195 ? 19.164 -1.255 15.374 1.00 31.26 447 SER A C 1
ATOM 1429 O O . SER A 1 195 ? 18.508 -0.461 14.713 1.00 29.49 447 SER A O 1
ATOM 1432 N N . LYS A 1 196 ? 19.708 -0.939 16.551 1.00 30.46 448 LYS A N 1
ATOM 1433 C CA . LYS A 1 196 ? 19.605 0.430 17.046 1.00 30.25 448 LYS A CA 1
ATOM 1434 C C . LYS A 1 196 ? 20.179 1.411 16.005 1.00 29.94 448 LYS A C 1
ATOM 1435 O O . LYS A 1 196 ? 19.611 2.454 15.766 1.00 29.11 448 LYS A O 1
ATOM 1441 N N . GLU A 1 197 ? 21.268 1.008 15.384 1.00 30.64 449 GLU A N 1
ATOM 1442 C CA . GLU A 1 197 ? 21.974 1.842 14.387 1.00 31.40 449 GLU A CA 1
ATOM 1443 C C . GLU A 1 197 ? 21.127 2.067 13.101 1.00 30.09 449 GLU A C 1
ATOM 1444 O O . GLU A 1 197 ? 21.209 3.137 12.478 1.00 28.76 449 GLU A O 1
ATOM 1450 N N . SER A 1 198 ? 20.346 1.083 12.684 1.00 29.82 450 SER A N 1
ATOM 1451 C CA . SER A 1 198 ? 19.416 1.307 11.575 1.00 29.61 450 SER A CA 1
ATOM 1452 C C . SER A 1 198 ? 18.279 2.305 11.932 1.00 29.01 450 SER A C 1
ATOM 1453 O O . SER A 1 198 ? 17.915 3.118 11.108 1.00 28.49 450 SER A O 1
ATOM 1456 N N . ASP A 1 199 ? 17.814 2.265 13.176 1.00 28.16 451 ASP A N 1
ATOM 1457 C CA . ASP A 1 199 ? 16.845 3.234 13.659 1.00 27.67 451 ASP A CA 1
ATOM 1458 C C . ASP A 1 199 ? 17.483 4.632 13.694 1.00 27.48 451 ASP A C 1
ATOM 1459 O O . ASP A 1 199 ? 16.849 5.612 13.337 1.00 27.07 451 ASP A O 1
ATOM 1464 N N . VAL A 1 200 ? 18.739 4.718 14.145 1.00 28.08 452 VAL A N 1
ATOM 1465 C CA . VAL A 1 200 ? 19.449 6.004 14.215 1.00 28.25 452 VAL A CA 1
ATOM 1466 C C . VAL A 1 200 ? 19.619 6.577 12.775 1.00 28.67 452 VAL A C 1
ATOM 1467 O O . VAL A 1 200 ? 19.488 7.745 12.591 1.00 28.54 452 VAL A O 1
ATOM 1471 N N . TYR A 1 201 ? 19.867 5.732 11.797 1.00 29.00 453 TYR A N 1
ATOM 1472 C CA . TYR A 1 201 ? 19.960 6.167 10.370 1.00 29.30 453 TYR A CA 1
ATOM 1473 C C . TYR A 1 201 ? 18.664 6.878 9.983 1.00 28.52 453 TYR A C 1
ATOM 1474 O O . TYR A 1 201 ? 18.696 8.031 9.518 1.00 28.76 453 TYR A O 1
ATOM 1483 N N . SER A 1 202 ? 17.512 6.250 10.259 1.00 28.11 454 SER A N 1
ATOM 1484 C CA . SER A 1 202 ? 16.226 6.860 9.921 1.00 27.63 454 SER A CA 1
ATOM 1485 C C . SER A 1 202 ? 16.045 8.177 10.648 1.00 27.76 454 SER A C 1
ATOM 1486 O O . SER A 1 202 ? 15.573 9.130 10.081 1.00 27.09 454 SER A O 1
ATOM 1489 N N . PHE A 1 203 ? 16.419 8.225 11.937 1.00 27.63 455 PHE A N 1
ATOM 1490 C CA . PHE A 1 203 ? 16.369 9.482 12.689 1.00 28.18 455 PHE A CA 1
ATOM 1491 C C . PHE A 1 203 ? 17.193 10.606 12.008 1.00 28.73 455 PHE A C 1
ATOM 1492 O O . PHE A 1 203 ? 16.755 11.772 11.954 1.00 28.90 455 PHE A O 1
ATOM 1500 N N . GLY A 1 204 ? 18.380 10.245 11.536 1.00 29.45 456 GLY A N 1
ATOM 1501 C CA . GLY A 1 204 ? 19.303 11.171 10.800 1.00 29.90 456 GLY A CA 1
ATOM 1502 C C . GLY A 1 204 ? 18.593 11.773 9.599 1.00 30.42 456 GLY A C 1
ATOM 1503 O O . GLY A 1 204 ? 18.595 12.996 9.436 1.00 31.71 456 GLY A O 1
ATOM 1504 N N . VAL A 1 205 ? 17.940 10.922 8.826 1.00 30.22 457 VAL A N 1
ATOM 1505 C CA . VAL A 1 205 ? 17.230 11.367 7.625 1.00 30.35 457 VAL A CA 1
ATOM 1506 C C . VAL A 1 205 ? 16.121 12.326 8.033 1.00 30.36 457 VAL A C 1
ATOM 1507 O O . VAL A 1 205 ? 16.031 13.436 7.501 1.00 30.43 457 VAL A O 1
ATOM 1511 N N . VAL A 1 206 ? 15.356 11.948 9.058 1.00 29.30 458 VAL A N 1
ATOM 1512 C CA . VAL A 1 206 ? 14.286 12.805 9.542 1.00 29.43 458 VAL A CA 1
ATOM 1513 C C . VAL A 1 206 ? 14.835 14.149 10.005 1.00 29.77 458 VAL A C 1
ATOM 1514 O O . VAL A 1 206 ? 14.244 15.175 9.741 1.00 29.89 458 VAL A O 1
ATOM 1518 N N . ALA A 1 207 ? 15.937 14.152 10.761 1.00 29.84 459 ALA A N 1
ATOM 1519 C CA . ALA A 1 207 ? 16.539 15.392 11.248 1.00 30.84 459 ALA A CA 1
ATOM 1520 C C . ALA A 1 207 ? 16.839 16.339 10.073 1.00 31.74 459 ALA A C 1
ATOM 1521 O O . ALA A 1 207 ? 16.561 17.521 10.129 1.00 32.26 459 ALA A O 1
ATOM 1523 N N . LEU A 1 208 ? 17.362 15.775 9.000 1.00 32.15 460 LEU A N 1
ATOM 1524 C CA . LEU A 1 208 ? 17.711 16.580 7.809 1.00 32.98 460 LEU A CA 1
ATOM 1525 C C . LEU A 1 208 ? 16.497 17.075 7.052 1.00 33.40 460 LEU A C 1
ATOM 1526 O O . LEU A 1 208 ? 16.526 18.180 6.496 1.00 35.35 460 LEU A O 1
ATOM 1531 N N . GLU A 1 209 ? 15.433 16.263 7.006 1.00 32.96 461 GLU A N 1
ATOM 1532 C CA . GLU A 1 209 ? 14.152 16.686 6.425 1.00 33.20 461 GLU A CA 1
ATOM 1533 C C . GLU A 1 209 ? 13.600 17.861 7.195 1.00 34.09 461 GLU A C 1
ATOM 1534 O O . GLU A 1 209 ? 13.052 18.784 6.622 1.00 33.86 461 GLU A O 1
ATOM 1540 N N . ILE A 1 210 ? 13.665 17.796 8.541 1.00 33.54 462 ILE A N 1
ATOM 1541 C CA . ILE A 1 210 ? 13.160 18.875 9.361 1.00 34.37 462 ILE A CA 1
ATOM 1542 C C . ILE A 1 210 ? 13.956 20.204 9.183 1.00 35.85 462 ILE A C 1
ATOM 1543 O O . ILE A 1 210 ? 13.375 21.285 9.068 1.00 37.69 462 ILE A O 1
ATOM 1548 N N . ALA A 1 211 ? 15.270 20.117 9.140 1.00 36.51 463 ALA A N 1
ATOM 1549 C CA . ALA A 1 211 ? 16.137 21.281 8.888 1.00 37.24 463 ALA A CA 1
ATOM 1550 C C . ALA A 1 211 ? 15.844 21.945 7.525 1.00 38.15 463 ALA A C 1
ATOM 1551 O O . ALA A 1 211 ? 15.844 23.176 7.415 1.00 38.45 463 ALA A O 1
ATOM 1553 N N . SER A 1 212 ? 15.603 21.109 6.533 1.00 37.68 464 SER A N 1
ATOM 1554 C CA . SER A 1 212 ? 15.619 21.544 5.118 1.00 38.22 464 SER A CA 1
ATOM 1555 C C . SER A 1 212 ? 14.227 21.762 4.522 1.00 38.71 464 SER A C 1
ATOM 1556 O O . SER A 1 212 ? 14.080 22.431 3.468 1.00 38.31 464 SER A O 1
ATOM 1559 N N . GLY A 1 213 ? 13.196 21.191 5.146 1.00 37.24 465 GLY A N 1
ATOM 1560 C CA . GLY A 1 213 ? 11.869 21.148 4.570 1.00 38.41 465 GLY A CA 1
ATOM 1561 C C . GLY A 1 213 ? 11.767 20.373 3.276 1.00 38.00 465 GLY A C 1
ATOM 1562 O O . GLY A 1 213 ? 10.868 20.638 2.482 1.00 40.45 465 GLY A O 1
ATOM 1563 N N . ARG A 1 214 ? 12.678 19.426 3.044 1.00 38.60 466 ARG A N 1
ATOM 1564 C CA . ARG A 1 214 ? 12.749 18.647 1.812 1.00 39.73 466 ARG A CA 1
ATOM 1565 C C . ARG A 1 214 ? 12.628 17.175 2.155 1.00 39.39 466 ARG A C 1
ATOM 1566 O O . ARG A 1 214 ? 13.274 16.714 3.116 1.00 36.73 466 ARG A O 1
ATOM 1574 N N . ARG A 1 215 ? 11.793 16.465 1.379 1.00 38.56 467 ARG A N 1
ATOM 1575 C CA . ARG A 1 215 ? 11.620 15.055 1.559 1.00 38.95 467 ARG A CA 1
ATOM 1576 C C . ARG A 1 215 ? 12.850 14.274 1.074 1.00 38.74 467 ARG A C 1
ATOM 1577 O O . ARG A 1 215 ? 13.449 14.598 0.013 1.00 38.45 467 ARG A O 1
ATOM 1585 N N . SER A 1 216 ? 13.206 13.223 1.817 1.00 35.60 468 SER A N 1
ATOM 1586 C CA . SER A 1 216 ? 14.352 12.373 1.506 1.00 35.92 468 SER A CA 1
ATOM 1587 C C . SER A 1 216 ? 14.372 11.908 0.042 1.00 37.24 468 SER A C 1
ATOM 1588 O O . SER A 1 216 ? 15.424 12.010 -0.595 1.00 37.57 468 SER A O 1
ATOM 1591 N N . ILE A 1 217 ? 13.257 11.338 -0.383 1.00 36.80 469 ILE A N 1
ATOM 1592 C CA . ILE A 1 217 ? 13.113 10.668 -1.711 1.00 39.25 469 ILE A CA 1
ATOM 1593 C C . ILE A 1 217 ? 12.748 11.644 -2.838 1.00 42.14 469 ILE A C 1
ATOM 1594 O O . ILE A 1 217 ? 12.693 11.203 -3.990 1.00 42.94 469 ILE A O 1
ATOM 1599 N N . GLU A 1 218 ? 12.364 12.883 -2.511 1.00 44.52 470 GLU A N 1
ATOM 1600 C CA . GLU A 1 218 ? 11.819 13.875 -3.519 1.00 48.35 470 GLU A CA 1
ATOM 1601 C C . GLU A 1 218 ? 12.194 15.268 -3.054 1.00 47.92 470 GLU A C 1
ATOM 1602 O O . GLU A 1 218 ? 11.338 16.031 -2.580 1.00 47.43 470 GLU A O 1
ATOM 1608 N N . PRO A 1 219 ? 13.501 15.577 -3.049 1.00 47.94 471 PRO A N 1
ATOM 1609 C CA . PRO A 1 219 ? 13.889 16.853 -2.440 1.00 49.62 471 PRO A CA 1
ATOM 1610 C C . PRO A 1 219 ? 13.538 18.130 -3.257 1.00 51.77 471 PRO A C 1
ATOM 1611 O O . PRO A 1 219 ? 13.614 19.240 -2.704 1.00 52.18 471 PRO A O 1
ATOM 1615 N N . LYS A 1 220 ? 13.179 17.977 -4.534 1.00 54.35 472 LYS A N 1
ATOM 1616 C CA . LYS A 1 220 ? 12.737 19.104 -5.374 1.00 56.98 472 LYS A CA 1
ATOM 1617 C C . LYS A 1 220 ? 13.820 20.193 -5.488 1.00 57.71 472 LYS A C 1
ATOM 1618 O O . LYS A 1 220 ? 13.552 21.364 -5.199 1.00 58.16 472 LYS A O 1
ATOM 1624 N N . PHE A 1 221 ? 15.047 19.811 -5.850 1.00 57.32 473 PHE A N 1
ATOM 1625 C CA . PHE A 1 221 ? 16.101 20.819 -6.047 1.00 58.03 473 PHE A CA 1
ATOM 1626 C C . PHE A 1 221 ? 15.862 21.511 -7.391 1.00 60.85 473 PHE A C 1
ATOM 1627 O O . PHE A 1 221 ? 15.501 20.845 -8.368 1.00 60.83 473 PHE A O 1
ATOM 1635 N N . GLU A 1 222 ? 16.019 22.836 -7.421 1.00 64.33 474 GLU A N 1
ATOM 1636 C CA . GLU A 1 222 ? 15.928 23.605 -8.681 1.00 67.19 474 GLU A CA 1
ATOM 1637 C C . GLU A 1 222 ? 17.312 23.819 -9.330 1.00 70.04 474 GLU A C 1
ATOM 1638 O O . GLU A 1 222 ? 17.434 23.733 -10.556 1.00 72.37 474 GLU A O 1
ATOM 1640 N N . GLU A 1 223 ? 18.351 24.071 -8.521 1.00 72.77 475 GLU A N 1
ATOM 1641 C CA . GLU A 1 223 ? 19.717 24.336 -9.027 1.00 75.60 475 GLU A CA 1
ATOM 1642 C C . GLU A 1 223 ? 20.695 23.150 -8.892 1.00 76.95 475 GLU A C 1
ATOM 1643 O O . GLU A 1 223 ? 21.881 23.306 -9.209 1.00 79.36 475 GLU A O 1
ATOM 1645 N N . SER A 1 224 ? 20.221 21.990 -8.417 1.00 74.84 476 SER A N 1
ATOM 1646 C CA . SER A 1 224 ? 21.080 20.807 -8.177 1.00 70.84 476 SER A CA 1
ATOM 1647 C C . SER A 1 224 ? 20.524 19.560 -8.903 1.00 68.91 476 SER A C 1
ATOM 1648 O O . SER A 1 224 ? 19.303 19.436 -9.113 1.00 67.95 476 SER A O 1
ATOM 1651 N N . GLU A 1 225 ? 21.428 18.651 -9.289 1.00 66.64 477 GLU A N 1
ATOM 1652 C CA . GLU A 1 225 ? 21.052 17.395 -9.976 1.00 65.20 477 GLU A CA 1
ATOM 1653 C C . GLU A 1 225 ? 20.815 16.206 -9.004 1.00 61.71 477 GLU A C 1
ATOM 1654 O O . GLU A 1 225 ? 20.364 15.151 -9.415 1.00 60.08 477 GLU A O 1
ATOM 1656 N N . ALA A 1 226 ? 21.077 16.397 -7.709 1.00 60.43 478 ALA A N 1
ATOM 1657 C CA . ALA A 1 226 ? 20.936 15.325 -6.732 1.00 56.44 478 ALA A CA 1
ATOM 1658 C C . ALA A 1 226 ? 19.480 14.898 -6.709 1.00 54.15 478 ALA A C 1
ATOM 1659 O O . ALA A 1 226 ? 18.579 15.728 -6.850 1.00 54.46 478 ALA A O 1
ATOM 1661 N N . LEU A 1 227 ? 19.262 13.587 -6.590 1.00 52.70 479 LEU A N 1
ATOM 1662 C CA . LEU A 1 227 ? 17.915 13.005 -6.505 1.00 50.53 479 LEU A CA 1
ATOM 1663 C C . LEU A 1 227 ? 17.498 12.790 -5.066 1.00 48.10 479 LEU A C 1
ATOM 1664 O O . LEU A 1 227 ? 16.314 12.593 -4.802 1.00 46.62 479 LEU A O 1
ATOM 1669 N N . LEU A 1 228 ? 18.480 12.769 -4.159 1.00 45.63 480 LEU A N 1
ATOM 1670 C CA . LEU A 1 228 ? 18.215 12.493 -2.753 1.00 43.95 480 LEU A CA 1
ATOM 1671 C C . LEU A 1 228 ? 18.776 13.521 -1.805 1.00 42.48 480 LEU A C 1
ATOM 1672 O O . LEU A 1 228 ? 19.824 14.113 -2.020 1.00 42.02 480 LEU A O 1
ATOM 1677 N N . LEU A 1 229 ? 18.117 13.622 -0.650 1.00 38.87 481 LEU A N 1
ATOM 1678 C CA . LEU A 1 229 ? 18.504 14.586 0.362 1.00 38.88 481 LEU A CA 1
ATOM 1679 C C . LEU A 1 229 ? 19.864 14.415 0.989 1.00 38.63 481 LEU A C 1
ATOM 1680 O O . LEU A 1 229 ? 20.598 15.393 1.102 1.00 40.58 481 LEU A O 1
ATOM 1685 N N . VAL A 1 230 ? 20.194 13.217 1.481 1.00 37.52 482 VAL A N 1
ATOM 1686 C CA . VAL A 1 230 ? 21.370 13.047 2.292 1.00 37.79 482 VAL A CA 1
ATOM 1687 C C . VAL A 1 230 ? 22.668 13.394 1.509 1.00 38.43 482 VAL A C 1
ATOM 1688 O O . VAL A 1 230 ? 23.513 14.100 2.044 1.00 37.81 482 VAL A O 1
ATOM 1692 N N . PRO A 1 231 ? 22.810 12.906 0.276 1.00 38.97 483 PRO A N 1
ATOM 1693 C CA . PRO A 1 231 ? 24.053 13.278 -0.474 1.00 40.65 483 PRO A CA 1
ATOM 1694 C C . PRO A 1 231 ? 24.184 14.770 -0.703 1.00 40.97 483 PRO A C 1
ATOM 1695 O O . PRO A 1 231 ? 25.295 15.287 -0.616 1.00 43.23 483 PRO A O 1
ATOM 1699 N N . TRP A 1 232 ? 23.083 15.464 -0.963 1.00 40.48 484 TRP A N 1
ATOM 1700 C CA . TRP A 1 232 ? 23.132 16.912 -1.144 1.00 41.51 484 TRP A CA 1
ATOM 1701 C C . TRP A 1 232 ? 23.493 17.627 0.136 1.00 40.74 484 TRP A C 1
ATOM 1702 O O . TRP A 1 232 ? 24.270 18.552 0.122 1.00 40.09 484 TRP A O 1
ATOM 1713 N N . VAL A 1 233 ? 22.945 17.179 1.287 1.00 39.09 485 VAL A N 1
ATOM 1714 C CA . VAL A 1 233 ? 23.351 17.766 2.568 1.00 38.56 485 VAL A CA 1
ATOM 1715 C C . VAL 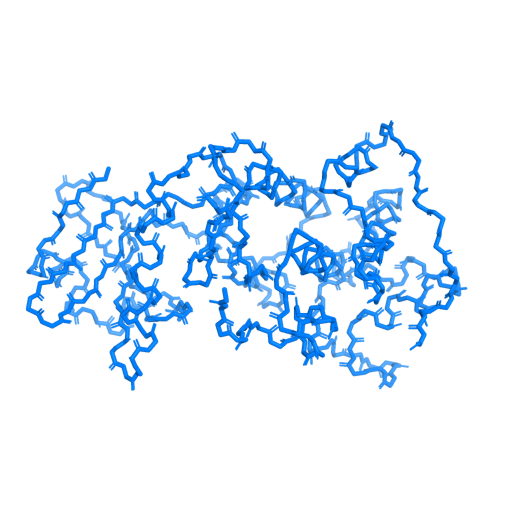A 1 233 ? 24.831 17.506 2.833 1.00 39.52 485 VAL A C 1
ATOM 1716 O O . VAL A 1 233 ? 25.576 18.425 3.248 1.00 39.98 485 VAL A O 1
ATOM 1720 N N . TRP A 1 234 ? 25.303 16.292 2.548 1.00 39.63 486 TRP A N 1
ATOM 1721 C CA . TRP A 1 234 ? 26.695 15.971 2.828 1.00 40.90 486 TRP A CA 1
ATOM 1722 C C . TRP A 1 234 ? 27.624 16.840 1.925 1.00 42.60 486 TRP A C 1
ATOM 1723 O O . TRP A 1 234 ? 28.609 17.410 2.412 1.00 41.88 486 TRP A O 1
ATOM 1734 N N . GLU A 1 235 ? 27.260 16.982 0.659 1.00 45.16 487 GLU A N 1
ATOM 1735 C CA . GLU A 1 235 ? 28.037 17.799 -0.256 1.00 48.51 487 GLU A CA 1
ATOM 1736 C C . GLU A 1 235 ? 28.022 19.244 0.224 1.00 48.97 487 GLU A C 1
ATOM 1737 O O . GLU A 1 235 ? 29.038 19.911 0.202 1.00 49.35 487 GLU A O 1
ATOM 1743 N N . SER A 1 236 ? 26.876 19.726 0.679 1.00 48.04 488 SER A N 1
ATOM 1744 C CA . SER A 1 236 ? 26.794 21.098 1.160 1.00 49.42 488 SER A CA 1
ATOM 1745 C C . SER A 1 236 ? 27.677 21.324 2.378 1.00 50.46 488 SER A C 1
ATOM 1746 O O . SER A 1 236 ? 28.316 22.357 2.500 1.00 51.15 488 SER A O 1
ATOM 1749 N N . TYR A 1 237 ? 27.693 20.356 3.286 1.00 48.46 489 TYR A N 1
ATOM 1750 C CA . TYR A 1 237 ? 28.519 20.447 4.484 1.00 49.71 489 TYR A CA 1
ATOM 1751 C C . TYR A 1 237 ? 30.006 20.481 4.148 1.00 51.35 489 TYR A C 1
ATOM 1752 O O . TYR A 1 237 ? 30.755 21.247 4.724 1.00 52.41 489 TYR A O 1
ATOM 1761 N N . GLY A 1 238 ? 30.420 19.650 3.205 1.00 52.51 490 GLY A N 1
ATOM 1762 C CA . GLY A 1 238 ? 31.816 19.596 2.799 1.00 55.20 490 GLY A CA 1
ATOM 1763 C C . GLY A 1 238 ? 32.292 20.838 2.052 1.00 56.00 490 GLY A C 1
ATOM 1764 O O . GLY A 1 238 ? 33.482 21.074 2.011 1.00 56.11 490 GLY A O 1
ATOM 1765 N N . ASN A 1 239 ? 31.361 21.604 1.470 1.00 56.83 491 ASN A N 1
ATOM 1766 C CA . ASN A 1 239 ? 31.661 22.894 0.802 1.00 58.67 491 ASN A CA 1
ATOM 1767 C C . ASN A 1 239 ? 31.397 24.092 1.731 1.00 60.51 491 ASN A C 1
ATOM 1768 O O . ASN A 1 239 ? 31.167 25.195 1.237 1.00 58.79 491 ASN A O 1
ATOM 1773 N N . GLU A 1 240 ? 31.407 23.870 3.055 1.00 61.22 492 GLU A N 1
ATOM 1774 C CA . GLU A 1 240 ? 31.063 24.888 4.090 1.00 63.73 492 GLU A CA 1
ATOM 1775 C C . GLU A 1 240 ? 29.836 25.754 3.755 1.00 63.31 492 GLU A C 1
ATOM 1776 O O . GLU A 1 240 ? 29.844 26.963 3.967 1.00 65.15 492 GLU A O 1
ATOM 1782 N N . ARG A 1 241 ? 28.788 25.100 3.244 1.00 61.70 493 ARG A N 1
ATOM 1783 C CA . ARG A 1 241 ? 27.525 25.722 2.854 1.00 61.07 493 ARG A CA 1
ATOM 1784 C C . ARG A 1 241 ? 26.345 25.240 3.730 1.00 58.10 493 ARG A C 1
ATOM 1785 O O . ARG A 1 241 ? 25.239 25.052 3.246 1.00 55.69 493 ARG A O 1
ATOM 1793 N N . ILE A 1 242 ? 26.577 25.082 5.021 1.00 60.91 494 ILE A N 1
ATOM 1794 C CA . ILE A 1 242 ? 25.495 24.637 5.929 1.00 59.89 494 ILE A CA 1
ATOM 1795 C C . ILE A 1 242 ? 24.288 25.575 5.866 1.00 62.52 494 ILE A C 1
ATOM 1796 O O . ILE A 1 242 ? 23.154 25.118 5.750 1.00 60.99 494 ILE A O 1
ATOM 1801 N N . LEU A 1 243 ? 24.520 26.869 5.753 1.00 65.33 495 LEU A N 1
ATOM 1802 C CA . LEU A 1 243 ? 23.408 27.809 5.724 1.00 68.49 495 LEU A CA 1
ATOM 1803 C C . LEU A 1 243 ? 22.458 27.514 4.571 1.00 68.74 495 LEU A C 1
ATOM 1804 O O . LEU A 1 243 ? 21.256 27.683 4.706 1.00 73.71 495 LEU A O 1
ATOM 1809 N N . ASP A 1 244 ? 22.993 27.117 3.427 1.00 65.77 496 ASP A N 1
ATOM 1810 C CA . ASP A 1 244 ? 22.146 26.759 2.268 1.00 64.30 496 ASP A CA 1
ATOM 1811 C C . ASP A 1 244 ? 21.157 25.601 2.517 1.00 60.67 496 ASP A C 1
ATOM 1812 O O . ASP A 1 244 ? 20.204 25.431 1.747 1.00 60.62 496 ASP A O 1
ATOM 1817 N N . ILE A 1 245 ? 21.437 24.780 3.514 1.00 54.85 497 ILE A N 1
ATOM 1818 C CA . ILE A 1 245 ? 20.575 23.666 3.870 1.00 52.74 497 ILE A CA 1
ATOM 1819 C C . ILE A 1 245 ? 19.206 24.063 4.422 1.00 50.06 497 ILE A C 1
ATOM 1820 O O . ILE A 1 245 ? 18.211 23.406 4.172 1.00 50.21 497 ILE A O 1
ATOM 1825 N N . ALA A 1 246 ? 19.181 25.139 5.190 1.00 48.09 498 ALA A N 1
ATOM 1826 C CA . ALA A 1 246 ? 17.989 25.569 5.906 1.00 45.57 498 ALA A CA 1
ATOM 1827 C C . ALA A 1 246 ? 16.799 25.795 5.008 1.00 45.79 498 ALA A C 1
ATOM 1828 O O . ALA A 1 246 ? 16.933 26.301 3.877 1.00 44.80 498 ALA A O 1
ATOM 1830 N N . ASP A 1 247 ? 15.648 25.352 5.493 1.00 44.60 499 ASP A N 1
ATOM 1831 C CA . ASP A 1 247 ? 14.374 25.550 4.819 1.00 46.05 499 ASP A CA 1
ATOM 1832 C C . ASP A 1 247 ? 14.250 27.013 4.355 1.00 46.79 499 ASP A C 1
ATOM 1833 O O . ASP A 1 247 ? 14.318 27.939 5.181 1.00 46.11 499 ASP A O 1
ATOM 1838 N N . ARG A 1 248 ? 14.101 27.198 3.041 1.00 48.65 500 ARG A N 1
ATOM 1839 C CA . ARG A 1 248 ? 13.949 28.517 2.422 1.00 50.54 500 ARG A CA 1
ATOM 1840 C C . ARG A 1 248 ? 12.830 29.325 3.101 1.00 51.17 500 ARG A C 1
ATOM 1841 O O . ARG A 1 248 ? 12.997 30.524 3.311 1.00 53.22 500 ARG A O 1
ATOM 1843 N N . LYS A 1 249 ? 11.772 28.651 3.511 1.00 50.84 501 LYS A N 1
ATOM 1844 C CA . LYS A 1 249 ? 10.614 29.294 4.107 1.00 52.41 501 LYS A CA 1
ATOM 1845 C C . LYS A 1 249 ? 10.888 30.009 5.419 1.00 52.60 501 LYS A C 1
ATOM 1846 O O . LYS A 1 249 ? 10.111 30.843 5.850 1.00 52.37 501 LYS A O 1
ATOM 1852 N N . LEU A 1 250 ? 11.966 29.633 6.079 1.00 52.21 502 LEU A N 1
ATOM 1853 C CA . LEU A 1 250 ? 12.340 30.263 7.330 1.00 52.43 502 LEU A CA 1
ATOM 1854 C C . LEU A 1 250 ? 12.969 31.633 7.151 1.00 52.26 502 LEU A C 1
ATOM 1855 O O . LEU A 1 250 ? 13.047 32.383 8.123 1.00 51.45 502 LEU A O 1
ATOM 1860 N N . GLY A 1 251 ? 13.415 31.955 5.935 1.00 54.64 503 GLY A N 1
ATOM 1861 C CA . GLY A 1 251 ? 14.230 33.142 5.700 1.00 54.91 503 GLY A CA 1
ATOM 1862 C C . GLY A 1 251 ? 15.404 33.119 6.661 1.00 56.31 503 GLY A C 1
ATOM 1863 O O . GLY A 1 251 ? 16.071 32.094 6.800 1.00 57.74 503 GLY A O 1
ATOM 1864 N N . MET A 1 252 ? 15.643 34.225 7.352 1.00 58.04 504 MET A N 1
ATOM 1865 C CA . MET A 1 252 ? 16.759 34.304 8.301 1.00 60.88 504 MET A CA 1
ATOM 1866 C C . MET A 1 252 ? 16.362 34.048 9.758 1.00 58.07 504 MET A C 1
ATOM 1867 O O . MET A 1 252 ? 17.199 34.179 10.648 1.00 57.68 504 MET A O 1
ATOM 1872 N N . ALA A 1 253 ? 15.114 33.634 9.999 1.00 56.08 505 ALA A N 1
ATOM 1873 C CA . ALA A 1 253 ? 14.612 33.369 11.362 1.00 55.21 505 ALA A CA 1
ATOM 1874 C C . ALA A 1 253 ? 14.944 31.951 11.813 1.00 53.45 505 ALA A C 1
ATOM 1875 O O . ALA A 1 253 ? 14.083 31.072 11.867 1.00 53.12 505 ALA A O 1
ATOM 1877 N N . PHE A 1 254 ? 16.217 31.739 12.092 1.00 52.64 506 PHE A N 1
ATOM 1878 C CA . PHE A 1 254 ? 16.687 30.512 12.681 1.00 51.58 506 PHE A CA 1
ATOM 1879 C C . PHE A 1 254 ? 18.008 30.767 13.385 1.00 51.84 506 PHE A C 1
ATOM 1880 O O . PHE A 1 254 ? 18.699 31.747 13.110 1.00 52.22 506 PHE A O 1
ATOM 1888 N N . ASP A 1 255 ? 18.350 29.854 14.287 1.00 51.55 507 ASP A N 1
ATOM 1889 C CA . ASP A 1 255 ? 19.564 29.915 15.079 1.00 51.21 507 ASP A CA 1
ATOM 1890 C C . ASP A 1 255 ? 20.694 29.148 14.339 1.00 51.23 507 ASP A C 1
ATOM 1891 O O . ASP A 1 255 ? 20.638 27.937 14.207 1.00 49.67 507 ASP A O 1
ATOM 1896 N N . PRO A 1 256 ? 21.738 29.852 13.855 1.00 50.88 508 PRO A N 1
ATOM 1897 C CA . PRO A 1 256 ? 22.797 29.182 13.069 1.00 51.17 508 PRO A CA 1
ATOM 1898 C C . PRO A 1 256 ? 23.603 28.082 13.759 1.00 49.00 508 PRO A C 1
ATOM 1899 O O . PRO A 1 256 ? 24.060 27.143 13.123 1.00 47.19 508 PRO A O 1
ATOM 1903 N N . LYS A 1 257 ? 23.858 28.283 15.028 1.00 50.00 509 LYS A N 1
ATOM 1904 C CA . LYS A 1 257 ? 24.564 27.326 15.859 1.00 50.47 509 LYS A CA 1
ATOM 1905 C C . LYS A 1 257 ? 23.752 25.997 15.986 1.00 47.89 509 LYS A C 1
ATOM 1906 O O . LYS A 1 257 ? 24.313 24.906 15.909 1.00 46.29 509 LYS A O 1
ATOM 1912 N N . GLN A 1 258 ? 22.443 26.127 16.174 1.00 45.62 510 GLN A N 1
ATOM 1913 C CA . GLN A 1 258 ? 21.531 24.968 16.273 1.00 44.84 510 GLN A CA 1
ATOM 1914 C C . GLN A 1 258 ? 21.354 24.335 14.916 1.00 43.70 510 GLN A C 1
ATOM 1915 O O . GLN A 1 258 ? 21.253 23.124 14.807 1.00 42.73 510 GLN A O 1
ATOM 1921 N N . LEU A 1 259 ? 21.367 25.134 13.847 1.00 44.51 511 LEU A N 1
ATOM 1922 C CA . LEU A 1 259 ? 21.229 24.568 12.513 1.00 42.90 511 LEU A CA 1
ATOM 1923 C C . LEU A 1 259 ? 22.432 23.723 12.182 1.00 42.41 511 LEU A C 1
ATOM 1924 O O . LEU A 1 259 ? 22.290 22.629 11.659 1.00 40.79 511 LEU A O 1
ATOM 1929 N N . GLU A 1 260 ? 23.628 24.248 12.467 1.00 42.76 512 GLU A N 1
ATOM 1930 C CA . GLU A 1 260 ? 24.837 23.506 12.250 1.00 43.46 512 GLU A CA 1
ATOM 1931 C C . GLU A 1 260 ? 24.799 22.199 13.005 1.00 42.25 512 GLU A C 1
ATOM 1932 O O . GLU A 1 260 ? 25.181 21.149 12.489 1.00 41.39 512 GLU A O 1
ATOM 1938 N N . CYS A 1 261 ? 24.366 22.291 14.250 1.00 40.71 513 CYS A N 1
ATOM 1939 C CA . CYS A 1 261 ? 24.359 21.135 15.119 1.00 40.28 513 CYS A CA 1
ATOM 1940 C C . CYS A 1 261 ? 23.409 20.083 14.583 1.00 38.97 513 CYS A C 1
ATOM 1941 O O . CYS A 1 261 ? 23.762 18.913 14.526 1.00 38.89 513 CYS A O 1
ATOM 1944 N N . LEU A 1 262 ? 22.226 20.523 14.187 1.00 38.56 514 LEU A N 1
ATOM 1945 C CA . LEU A 1 262 ? 21.212 19.627 13.611 1.00 37.89 514 LEU A CA 1
ATOM 1946 C C . LEU A 1 262 ? 21.710 18.956 12.363 1.00 37.56 514 LEU A C 1
ATOM 1947 O O . LEU A 1 262 ? 21.552 17.757 12.214 1.00 37.32 514 LEU A O 1
ATOM 1952 N N . VAL A 1 263 ? 22.335 19.717 11.458 1.00 37.28 515 VAL A N 1
ATOM 1953 C CA . VAL A 1 263 ? 22.849 19.130 10.230 1.00 36.89 515 VAL A CA 1
ATOM 1954 C C . VAL A 1 263 ? 23.953 18.135 10.497 1.00 37.12 515 VAL A C 1
ATOM 1955 O O . VAL A 1 263 ? 23.951 17.067 9.924 1.00 36.09 515 VAL A O 1
ATOM 1959 N N . MET A 1 264 ? 24.924 18.483 11.343 1.00 38.34 516 MET A N 1
ATOM 1960 C CA . MET A 1 264 ? 26.019 17.560 11.590 1.00 39.90 516 MET A CA 1
ATOM 1961 C C . MET A 1 264 ? 25.561 16.291 12.327 1.00 37.84 516 MET A C 1
ATOM 1962 O O . MET A 1 264 ? 26.040 15.193 12.039 1.00 37.68 516 MET A O 1
ATOM 1967 N N . VAL A 1 265 ? 24.638 16.432 13.272 1.00 37.48 517 VAL A N 1
ATOM 1968 C CA . VAL A 1 265 ? 24.011 15.272 13.931 1.00 36.33 517 VAL A CA 1
ATOM 1969 C C . VAL A 1 265 ? 23.281 14.424 12.888 1.00 34.66 517 VAL A C 1
ATOM 1970 O O . VAL A 1 265 ? 23.423 13.216 12.874 1.00 34.39 517 VAL A O 1
ATOM 1974 N N . GLY A 1 266 ? 22.527 15.059 12.011 1.00 34.18 518 GLY A N 1
ATOM 1975 C CA . GLY A 1 266 ? 21.834 14.307 10.968 1.00 33.74 518 GLY A CA 1
ATOM 1976 C C . GLY A 1 266 ? 22.746 13.463 10.092 1.00 33.82 518 GLY A C 1
ATOM 1977 O O . GLY A 1 266 ? 22.475 12.297 9.814 1.00 32.98 518 GLY A O 1
ATOM 1978 N N . LEU A 1 267 ? 23.852 14.062 9.633 1.00 35.17 519 LEU A N 1
ATOM 1979 C CA . LEU A 1 267 ? 24.799 13.315 8.785 1.00 35.07 519 LEU A CA 1
ATOM 1980 C C . LEU A 1 267 ? 25.475 12.183 9.544 1.00 34.83 519 LEU A C 1
ATOM 1981 O O . LEU A 1 267 ? 25.684 11.111 9.022 1.00 35.21 519 LEU A O 1
ATOM 1986 N N . TRP A 1 268 ? 25.889 12.449 10.775 1.00 35.29 520 TRP A N 1
ATOM 1987 C CA . TRP A 1 268 ? 26.496 11.438 11.652 1.00 35.62 520 TRP A CA 1
ATOM 1988 C C . TRP A 1 268 ? 25.603 10.224 11.801 1.00 34.61 520 TRP A C 1
ATOM 1989 O O . TRP A 1 268 ? 26.059 9.089 11.717 1.00 34.47 520 TRP A O 1
ATOM 2000 N N . CYS A 1 269 ? 24.319 10.494 12.015 1.00 34.25 521 CYS A N 1
ATOM 2001 C CA . CYS A 1 269 ? 23.290 9.478 12.181 1.00 33.56 521 CYS A CA 1
ATOM 2002 C C . CYS A 1 269 ? 23.081 8.751 10.870 1.00 33.81 521 CYS A C 1
ATOM 2003 O O . CYS A 1 269 ? 22.919 7.552 10.861 1.00 32.56 521 CYS A O 1
ATOM 2006 N N . ALA A 1 270 ? 23.168 9.490 9.761 1.00 33.96 522 ALA A N 1
ATOM 2007 C CA . ALA A 1 270 ? 22.973 8.914 8.447 1.00 35.13 522 ALA A CA 1
ATOM 2008 C C . ALA A 1 270 ? 24.239 8.388 7.797 1.00 35.05 522 ALA A C 1
ATOM 2009 O O . ALA A 1 270 ? 24.282 8.194 6.564 1.00 34.97 522 ALA A O 1
ATOM 2011 N N . HIS A 1 271 ? 25.257 8.086 8.587 1.00 35.76 523 HIS A N 1
ATOM 2012 C CA . HIS A 1 271 ? 26.497 7.580 8.023 1.00 36.85 523 HIS A CA 1
ATOM 2013 C C . HIS A 1 271 ? 26.262 6.263 7.298 1.00 36.27 523 HIS A C 1
ATOM 2014 O O . HIS A 1 271 ? 25.614 5.380 7.842 1.00 34.60 523 HIS A O 1
ATOM 2021 N N . PRO A 1 272 ? 26.801 6.107 6.085 1.00 35.81 524 PRO A N 1
ATOM 2022 C CA . PRO A 1 272 ? 26.633 4.835 5.397 1.00 35.94 524 PRO A CA 1
ATOM 2023 C C . PRO A 1 272 ? 27.123 3.628 6.179 1.00 36.23 524 PRO A C 1
ATOM 2024 O O . PRO A 1 272 ? 26.490 2.569 6.125 1.00 36.67 524 PRO A O 1
ATOM 2028 N N . SER A 1 273 ? 28.175 3.801 6.964 1.00 36.34 525 SER A N 1
ATOM 2029 C CA . SER A 1 273 ? 28.754 2.706 7.756 1.00 38.38 525 SER A CA 1
ATOM 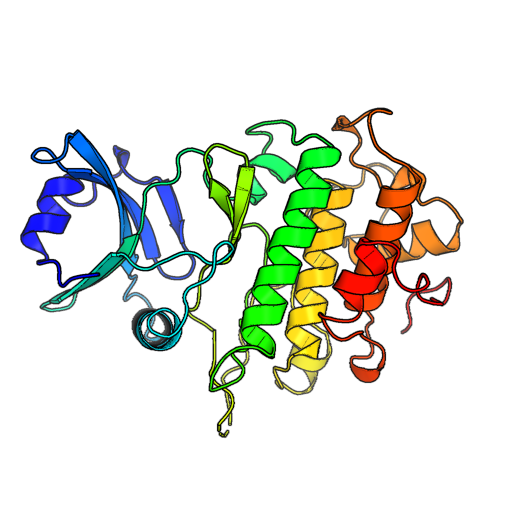2030 C C . SER A 1 273 ? 28.101 2.674 9.128 1.00 37.16 525 SER A C 1
ATOM 2031 O O . SER A 1 273 ? 28.222 3.625 9.895 1.00 36.15 525 SER A O 1
ATOM 2034 N N . HIS A 1 274 ? 27.361 1.614 9.403 1.00 37.94 526 HIS A N 1
ATOM 2035 C CA . HIS A 1 274 ? 26.626 1.549 10.657 1.00 38.43 526 HIS A CA 1
ATOM 2036 C C . HIS A 1 274 ? 27.511 1.667 11.893 1.00 37.88 526 HIS A C 1
ATOM 2037 O O . HIS A 1 274 ? 27.085 2.211 12.884 1.00 36.87 526 HIS A O 1
ATOM 2044 N N . ASN A 1 275 ? 28.749 1.190 11.816 1.00 37.89 527 ASN A N 1
ATOM 2045 C CA . ASN A 1 275 ? 29.631 1.264 13.000 1.00 39.15 527 ASN A CA 1
ATOM 2046 C C . ASN A 1 275 ? 30.089 2.685 13.363 1.00 39.00 527 ASN A C 1
ATOM 2047 O O . ASN A 1 275 ? 30.609 2.892 14.452 1.00 39.41 527 ASN A O 1
ATOM 2052 N N . LEU A 1 276 ? 29.873 3.666 12.493 1.00 37.75 528 LEU A N 1
ATOM 2053 C CA . LEU A 1 276 ? 30.259 5.040 12.779 1.00 37.62 528 LEU A CA 1
ATOM 2054 C C . LEU A 1 276 ? 29.121 5.896 13.250 1.00 36.74 528 LEU A C 1
ATOM 2055 O O . LEU A 1 276 ? 29.311 7.095 13.499 1.00 37.26 528 LEU A O 1
ATOM 2060 N N . ARG A 1 277 ? 27.903 5.328 13.347 1.00 35.48 529 ARG A N 1
ATOM 2061 C CA . ARG A 1 277 ? 26.773 6.087 13.823 1.00 33.87 529 ARG A CA 1
ATOM 2062 C C . ARG A 1 277 ? 26.782 6.150 15.340 1.00 33.74 529 ARG A C 1
ATOM 2063 O O . ARG A 1 277 ? 27.232 5.200 16.003 1.00 34.05 529 ARG A O 1
ATOM 2071 N N . PRO A 1 278 ? 26.284 7.263 15.901 1.00 33.21 530 PRO A N 1
ATOM 2072 C CA . PRO A 1 278 ? 26.206 7.417 17.339 1.00 33.26 530 PRO A CA 1
ATOM 2073 C C . PRO A 1 278 ? 25.081 6.611 17.958 1.00 33.15 530 PRO A C 1
ATOM 2074 O O . PRO A 1 278 ? 24.163 6.203 17.254 1.00 33.35 530 PRO A O 1
ATOM 2078 N N . SER A 1 279 ? 25.141 6.445 19.279 1.00 32.97 531 SER A N 1
ATOM 2079 C CA . SER A 1 279 ? 23.983 6.072 20.035 1.00 32.37 531 SER A CA 1
ATOM 2080 C C . SER A 1 279 ? 23.044 7.263 20.152 1.00 31.87 531 SER A C 1
ATOM 2081 O O . SER A 1 279 ? 23.448 8.427 20.074 1.00 31.34 531 SER A O 1
ATOM 2084 N N . ILE A 1 280 ? 21.756 6.992 20.406 1.00 31.31 532 ILE A N 1
ATOM 2085 C CA . ILE A 1 280 ? 20.828 8.102 20.517 1.00 31.55 532 ILE A CA 1
ATOM 2086 C C . ILE A 1 280 ? 21.161 8.956 21.777 1.00 31.57 532 ILE A C 1
ATOM 2087 O O . ILE A 1 280 ? 20.925 10.151 21.783 1.00 31.53 532 ILE A O 1
ATOM 2092 N N A ARG A 1 281 ? 21.684 8.349 22.827 0.50 31.67 533 ARG A N 1
ATOM 2093 N N B ARG A 1 281 ? 21.681 8.330 22.824 0.50 32.91 533 ARG A N 1
ATOM 2094 C CA A ARG A 1 281 ? 22.104 9.140 23.981 0.50 31.68 533 ARG A CA 1
ATOM 2095 C CA B ARG A 1 281 ? 22.172 9.057 24.004 0.50 33.75 533 ARG A CA 1
ATOM 2096 C C A ARG A 1 281 ? 23.218 10.145 23.620 0.50 32.89 533 ARG A C 1
ATOM 2097 C C B ARG A 1 281 ? 23.207 10.125 23.616 0.50 34.12 533 ARG A C 1
ATOM 2098 O O A ARG A 1 281 ? 23.179 11.299 24.056 0.50 33.10 533 ARG A O 1
ATOM 2099 O O B ARG A 1 281 ? 23.110 11.283 24.033 0.50 34.30 533 ARG A O 1
ATOM 2114 N N . GLN A 1 282 ? 24.160 9.742 22.773 1.00 34.25 534 GLN A N 1
ATOM 2115 C CA . GLN A 1 282 ? 25.225 10.648 22.321 1.00 35.29 534 GLN A CA 1
ATOM 2116 C C . GLN A 1 282 ? 24.673 11.767 21.487 1.00 35.09 534 GLN A C 1
ATOM 2117 O O . GLN A 1 282 ? 25.138 12.900 21.579 1.00 35.55 534 GLN A O 1
ATOM 2123 N N . VAL A 1 283 ? 23.678 11.445 20.632 1.00 33.99 535 VAL A N 1
ATOM 2124 C CA . VAL A 1 283 ? 22.989 12.447 19.846 1.00 33.63 535 VAL A CA 1
ATOM 2125 C C . VAL A 1 283 ? 22.360 13.506 20.728 1.00 33.10 535 VAL A C 1
ATOM 2126 O O . VAL A 1 283 ? 22.513 14.688 20.466 1.00 32.98 535 VAL A O 1
ATOM 2130 N N . ILE A 1 284 ? 21.664 13.083 21.786 1.00 32.28 536 ILE A N 1
ATOM 2131 C CA . ILE A 1 284 ? 20.990 14.037 22.645 1.00 33.25 536 ILE A CA 1
ATOM 2132 C C . ILE A 1 284 ? 21.999 14.966 23.338 1.00 34.51 536 ILE A C 1
ATOM 2133 O O . ILE A 1 284 ? 21.737 16.180 23.425 1.00 34.23 536 ILE A O 1
ATOM 2138 N N . GLN A 1 285 ? 23.129 14.410 23.770 1.00 36.48 537 GLN A N 1
ATOM 2139 C CA . GLN A 1 285 ? 24.201 15.198 24.394 1.00 39.70 537 GLN A CA 1
ATOM 2140 C C . GLN A 1 285 ? 24.690 16.294 23.410 1.00 39.59 537 GLN A C 1
ATOM 2141 O O . GLN A 1 285 ? 24.851 17.459 23.794 1.00 40.52 537 GLN A O 1
ATOM 2147 N N . VAL A 1 286 ? 24.895 15.928 22.137 1.00 38.39 538 VAL A N 1
ATOM 2148 C CA . VAL A 1 286 ? 25.378 16.878 21.131 1.00 38.22 538 VAL A CA 1
ATOM 2149 C C . VAL A 1 286 ? 24.345 17.965 20.820 1.00 38.41 538 VAL A C 1
ATOM 2150 O O . VAL A 1 286 ? 24.701 19.153 20.708 1.00 38.71 538 VAL A O 1
ATOM 2154 N N . LEU A 1 287 ? 23.079 17.566 20.631 1.00 37.20 539 LEU A N 1
ATOM 2155 C CA . LEU A 1 287 ? 21.991 18.518 20.423 1.00 37.84 539 LEU A CA 1
ATOM 2156 C C . LEU A 1 287 ? 21.838 19.547 21.551 1.00 39.47 539 LEU A C 1
ATOM 2157 O O . LEU A 1 287 ? 21.412 20.698 21.282 1.00 40.29 539 LEU A O 1
ATOM 2162 N N . ASN A 1 288 ? 22.161 19.137 22.782 1.00 40.18 540 ASN A N 1
ATOM 2163 C CA . ASN A 1 288 ? 22.116 20.029 23.953 1.00 41.79 540 ASN A CA 1
ATOM 2164 C C . ASN A 1 288 ? 23.452 20.674 24.261 1.00 42.58 540 ASN A C 1
ATOM 2165 O O . ASN A 1 288 ? 23.616 21.254 25.344 1.00 47.12 540 ASN A O 1
ATOM 2170 N N . PHE A 1 289 ? 24.424 20.536 23.364 1.00 43.44 541 PHE A N 1
ATOM 2171 C CA . PHE A 1 289 ? 25.724 21.185 23.487 1.00 45.09 541 PHE A CA 1
ATOM 2172 C C . PHE A 1 289 ? 26.427 20.791 24.785 1.00 47.44 541 PHE A C 1
ATOM 2173 O O . PHE A 1 289 ? 27.155 21.603 25.374 1.00 48.40 541 PHE A O 1
ATOM 2181 N N . GLU A 1 290 ? 26.224 19.544 25.205 1.00 46.32 542 GLU A N 1
ATOM 2182 C CA . GLU A 1 290 ? 26.895 18.955 26.351 1.00 47.14 542 GLU A CA 1
ATOM 2183 C C . GLU A 1 290 ? 28.065 18.065 25.916 1.00 47.99 542 GLU A C 1
ATOM 2184 O O . GLU A 1 290 ? 28.803 17.536 26.772 1.00 49.01 542 GLU A O 1
ATOM 2190 N N . ALA A 1 291 ? 28.258 17.893 24.614 1.00 45.41 543 ALA A N 1
ATOM 2191 C CA . ALA A 1 291 ? 29.365 17.096 24.078 1.00 46.90 543 ALA A CA 1
ATOM 2192 C C . ALA A 1 291 ? 29.727 17.611 22.718 1.00 46.58 543 ALA A C 1
ATOM 2193 O O . ALA A 1 291 ? 28.886 18.254 22.084 1.00 47.44 543 ALA A O 1
ATOM 2195 N N . PRO A 1 292 ? 30.950 17.318 22.224 1.00 48.28 544 PRO A N 1
ATOM 2196 C CA . PRO A 1 292 ? 31.356 17.969 20.968 1.00 47.88 544 PRO A CA 1
ATOM 2197 C C . PRO A 1 292 ? 30.661 17.516 19.694 1.00 46.80 544 PRO A C 1
ATOM 2198 O O . PRO A 1 292 ? 30.245 16.367 19.599 1.00 44.14 544 PRO A O 1
ATOM 2202 N N . LEU A 1 293 ? 30.649 18.404 18.695 1.00 46.24 545 LEU A N 1
ATOM 2203 C CA . LEU A 1 293 ? 30.173 18.086 17.363 1.00 45.64 545 LEU A CA 1
ATOM 2204 C C . LEU A 1 293 ? 30.982 16.912 16.833 1.00 44.80 545 LEU A C 1
ATOM 2205 O O . LEU A 1 293 ? 32.155 16.774 17.164 1.00 45.12 545 LEU A O 1
ATOM 2210 N N . PRO A 1 294 ? 30.360 16.027 16.058 1.00 43.47 546 PRO A N 1
ATOM 2211 C CA . PRO A 1 294 ? 31.135 14.915 15.504 1.00 43.93 546 PRO A CA 1
ATOM 2212 C C . PRO A 1 294 ? 32.160 15.398 14.469 1.00 45.61 546 PRO A C 1
ATOM 2213 O O . PRO A 1 294 ? 31.898 16.382 13.791 1.00 45.59 546 PRO A O 1
ATOM 2217 N N . ASN A 1 295 ? 33.259 14.671 14.343 1.00 47.98 547 ASN A N 1
ATOM 2218 C CA . ASN A 1 295 ? 34.231 14.872 13.255 1.00 51.60 547 ASN A CA 1
ATOM 2219 C C . ASN A 1 295 ? 33.765 14.051 12.045 1.00 50.36 547 ASN A C 1
ATOM 2220 O O . ASN A 1 295 ? 33.834 12.823 12.039 1.00 53.73 547 ASN A O 1
ATOM 2225 N N . LEU A 1 296 ? 33.267 14.747 11.054 1.00 47.00 548 LEU A N 1
ATOM 2226 C CA . LEU A 1 296 ? 32.748 14.101 9.843 1.00 46.74 548 LEU A CA 1
ATOM 2227 C C . LEU A 1 296 ? 33.700 14.365 8.698 1.00 47.73 548 LEU A C 1
ATOM 2228 O O . LEU A 1 296 ? 34.226 15.446 8.633 1.00 48.39 548 LEU A O 1
ATOM 2233 N N . PRO A 1 297 ? 33.921 13.379 7.811 1.00 48.65 549 PRO A N 1
ATOM 2234 C CA . PRO A 1 297 ? 34.594 13.708 6.564 1.00 49.56 549 PRO A CA 1
ATOM 2235 C C . PRO A 1 297 ? 33.738 14.644 5.709 1.00 49.73 549 PRO A C 1
ATOM 2236 O O . PRO A 1 297 ? 32.500 14.612 5.776 1.00 47.53 549 PRO A O 1
ATOM 2240 N N . GLY A 1 298 ? 34.402 15.460 4.889 1.00 49.47 550 GLY A N 1
ATOM 2241 C CA . GLY A 1 298 ? 33.706 16.376 3.997 1.00 50.69 550 GLY A CA 1
ATOM 2242 C C . GLY A 1 298 ? 32.993 15.689 2.851 1.00 50.87 550 GLY A C 1
ATOM 2243 O O . GLY A 1 298 ? 32.013 16.206 2.350 1.00 52.43 550 GLY A O 1
ATOM 2244 N N . SER A 1 299 ? 33.452 14.512 2.443 1.00 52.81 551 SER A N 1
ATOM 2245 C CA . SER A 1 299 ? 32.732 13.721 1.435 1.00 55.27 551 SER A CA 1
ATOM 2246 C C . SER A 1 299 ? 32.009 12.537 2.054 1.00 54.95 551 SER A C 1
ATOM 2247 O O . SER A 1 299 ? 32.585 11.845 2.908 1.00 55.45 551 SER A O 1
ATOM 2250 N N . MET A 1 300 ? 30.819 12.240 1.531 1.00 54.50 552 MET A N 1
ATOM 2251 C CA . MET A 1 300 ? 30.070 11.077 1.982 1.00 54.08 552 MET A CA 1
ATOM 2252 C C . MET A 1 300 ? 30.781 9.800 1.542 1.00 52.79 552 MET A C 1
ATOM 2253 O O . MET A 1 300 ? 31.059 9.642 0.341 1.00 50.64 552 MET A O 1
ATOM 2258 N N . PRO A 1 301 ? 31.054 8.877 2.482 1.00 53.42 553 PRO A N 1
ATOM 2259 C CA . PRO A 1 301 ? 31.757 7.645 2.071 1.00 56.79 553 PRO A CA 1
ATOM 2260 C C . PRO A 1 301 ? 31.009 6.748 1.075 1.00 59.35 553 PRO A C 1
ATOM 2261 O O . PRO A 1 301 ? 29.808 6.531 1.223 1.00 57.69 553 PRO A O 1
ATOM 2265 N N . ILE A 1 302 ? 31.745 6.222 0.095 1.00 65.02 554 ILE A N 1
ATOM 2266 C CA . ILE A 1 302 ? 31.242 5.238 -0.861 1.00 68.77 554 ILE A CA 1
ATOM 2267 C C . ILE A 1 302 ? 31.586 3.818 -0.396 1.00 72.05 554 ILE A C 1
ATOM 2268 O O . ILE A 1 302 ? 30.863 2.866 -0.711 1.00 74.35 554 ILE A O 1
#

InterPro domains:
  IPR000719 Protein kinase domain [PF00069] (270-470)
  IPR000719 Protein kinase domain [PS50011] (269-548)
  IPR000719 Protein kinase domain [SM00220] (269-539)
  IPR001283 Cysteine-rich secretory protein-related [PR00837] (48-66)
  IPR001283 Cysteine-rich secretory protein-related [PR00837] (94-107)
  IPR001283 Cysteine-rich secretory protein-related [PR00837] (118-134)
  IPR001283 Cysteine-rich secretory protein-related [PR00837] (145-158)
  IPR008271 Serine/threonine-protein kinase, active site [PS00108] (389-401)
  IPR011009 Protein kinase-like domain superfamily [SSF56112] (253-549)
  IPR014044 CAP domain [PF00188] (33-150)
  IPR014044 CAP domain [SM00198] (27-158)
  IPR017441 Protein kinase, ATP binding site [PS00107] (275-299)
  IPR018244 Allergen V5/Tpx-1-related, conserved site [PS01009] (119-129)
  IPR035940 CAP superfamily [G3DSA:3.40.33.10] (27-161)
  IPR035940 CAP superfamily [SSF55797] (21-162)
  IPR050528 L-type Lectin-Domain Containing Receptor Kinases [PTHR27007] (188-545)

Solvent-accessible surface area: 14214 Å² total; per-residue (Å²): 119,128,124,6,46,46,113,58,0,17,175,30,0,67,118,34,67,88,166,23,53,86,36,145,29,54,13,9,25,28,29,78,0,79,39,204,113,67,79,62,96,7,10,0,13,60,10,49,91,102,66,83,89,5,93,48,30,13,54,14,2,37,106,2,2,48,123,12,156,45,140,3,4,18,50,17,62,0,73,0,89,68,98,69,59,12,0,0,0,27,58,66,31,92,41,24,24,0,14,32,14,11,40,142,54,70,40,101,6,76,11,74,23,3,8,95,0,1,61,13,3,0,30,0,0,24,34,1,5,83,93,42,150,66,22,4,15,0,28,13,1,41,2,50,15,0,49,0,38,103,67,52,55,2,51,2,4,24,0,1,26,1,80,38,74,173,163,59,126,91,37,30,35,118,24,16,39,0,63,24,14,127,100,77,29,58,34,33,76,61,10,2,2,28,8,0,0,0,0,0,0,0,0,0,4,20,66,60,5,88,91,7,158,34,115,114,43,98,35,147,85,0,11,49,28,0,0,110,10,38,30,89,150,139,23,114,79,1,15,9,90,151,14,35,174,76,33,56,83,124,43,0,68,0,0,0,18,0,0,0,42,0,1,7,34,42,90,114,88,16,5,55,3,121,83,0,40,68,3,0,57,83,141,30,117,67,12,154,19,64,39,91,60,47,206